Protein AF-N6TTF0-F1 (afdb_monomer_lite)

pLDDT: mean 72.53, std 20.37, range [35.22, 96.88]

Secondary structure (DSSP, 8-state):
------------------------------PPPPHHHHHHHHHHHHHHHTT-TTHHHHHHHHHHHTT--------------PPP------------------HHHHHHHHHHHHHHHHHHTT-S--GGGGG-SSPPPSS--HHHHHHHHHHHHHTB--GGGTT-B-----HHHHHHHHHHHTHHHH-TT--PPPPS-SSPPSS----

InterPro domains:
  IPR014810 Fcf2 pre-rRNA processing, C-terminal [PF08698] (154-205)
  IPR039883 Fcf2/DNTTIP2 [PTHR21686] (95-205)

Structure (mmCIF, N/CA/C/O backbone):
data_AF-N6TTF0-F1
#
_entry.id   AF-N6TTF0-F1
#
loop_
_atom_site.group_PDB
_atom_site.id
_atom_site.type_symbol
_atom_site.label_atom_id
_atom_site.label_alt_id
_atom_site.label_comp_id
_atom_site.label_asym_id
_atom_site.label_entity_id
_atom_site.label_seq_id
_atom_site.pdbx_PDB_ins_code
_atom_site.Cartn_x
_atom_site.Cartn_y
_atom_site.Cartn_z
_atom_site.occupancy
_atom_site.B_iso_or_equiv
_atom_site.auth_seq_id
_atom_site.auth_comp_id
_atom_site.auth_asym_id
_atom_site.auth_atom_id
_atom_site.pdbx_PDB_model_num
ATOM 1 N N . MET A 1 1 ? 72.257 -18.386 -20.735 1.00 46.34 1 MET A N 1
ATOM 2 C CA . MET A 1 1 ? 72.029 -17.678 -19.461 1.00 46.34 1 MET A CA 1
ATOM 3 C C . MET A 1 1 ? 70.800 -18.289 -18.815 1.00 46.34 1 MET A C 1
ATOM 5 O O . MET A 1 1 ? 69.712 -18.122 -19.344 1.00 46.34 1 MET A O 1
ATOM 9 N N . ALA A 1 2 ? 70.997 -19.082 -17.767 1.00 48.06 2 ALA A N 1
ATOM 10 C CA . ALA A 1 2 ? 69.924 -19.545 -16.894 1.00 48.06 2 ALA A CA 1
ATOM 11 C C . ALA A 1 2 ? 69.746 -18.520 -15.773 1.00 48.06 2 ALA A C 1
ATOM 13 O O . ALA A 1 2 ? 70.763 -18.045 -15.287 1.00 48.06 2 ALA A O 1
ATOM 14 N N . PHE A 1 3 ? 68.505 -18.218 -15.385 1.00 39.38 3 PHE A N 1
ATOM 15 C CA . PHE A 1 3 ? 68.067 -18.064 -13.991 1.00 39.38 3 PHE A CA 1
ATOM 16 C C . PHE A 1 3 ? 66.534 -18.167 -13.957 1.00 39.38 3 PHE A C 1
ATOM 18 O O . PHE A 1 3 ? 65.828 -17.403 -14.609 1.00 39.38 3 PHE A O 1
ATOM 25 N N . VAL A 1 4 ? 66.060 -19.177 -13.232 1.00 52.66 4 VAL A N 1
ATOM 26 C CA . VAL A 1 4 ? 64.673 -19.417 -12.814 1.00 52.66 4 VAL A CA 1
ATOM 27 C C . VAL A 1 4 ? 64.482 -18.723 -11.467 1.00 52.66 4 VAL A C 1
ATOM 29 O O . VAL A 1 4 ? 65.401 -18.778 -10.653 1.00 52.66 4 VAL A O 1
ATOM 32 N N . LEU A 1 5 ? 63.306 -18.148 -11.207 1.00 43.69 5 LEU A N 1
ATOM 33 C CA . LEU A 1 5 ? 62.781 -17.982 -9.848 1.00 43.69 5 LEU A CA 1
ATOM 34 C C . LEU A 1 5 ? 61.247 -17.944 -9.875 1.00 43.69 5 LEU A C 1
ATOM 36 O O . LEU A 1 5 ? 60.640 -16.968 -10.312 1.00 43.69 5 LEU A O 1
ATOM 40 N N . ASP A 1 6 ? 60.663 -19.042 -9.396 1.00 44.38 6 ASP A N 1
ATOM 41 C CA . ASP A 1 6 ? 59.333 -19.098 -8.794 1.00 44.38 6 ASP A CA 1
ATOM 42 C C . ASP A 1 6 ? 59.324 -18.299 -7.482 1.00 44.38 6 ASP A C 1
ATOM 44 O O . ASP A 1 6 ? 60.299 -18.327 -6.727 1.00 44.38 6 ASP A O 1
ATOM 48 N N . ALA A 1 7 ? 58.193 -17.666 -7.160 1.00 52.97 7 ALA A N 1
ATOM 49 C CA . ALA A 1 7 ? 57.853 -17.305 -5.786 1.00 52.97 7 ALA A CA 1
ATOM 50 C C . ALA A 1 7 ? 56.328 -17.301 -5.578 1.00 52.97 7 ALA A C 1
ATOM 52 O O . ALA A 1 7 ? 55.588 -16.492 -6.134 1.00 52.97 7 ALA A O 1
ATOM 53 N N . VAL A 1 8 ? 55.909 -18.262 -4.757 1.00 51.78 8 VAL A N 1
ATOM 54 C CA . VAL A 1 8 ? 54.637 -18.394 -4.041 1.00 51.78 8 VAL A CA 1
ATOM 55 C C . VAL A 1 8 ? 54.657 -17.498 -2.788 1.00 51.78 8 VAL A C 1
ATOM 57 O O . VAL A 1 8 ? 55.716 -17.333 -2.189 1.00 51.78 8 VAL A O 1
ATOM 60 N N . GLY A 1 9 ? 53.480 -17.025 -2.356 1.00 38.53 9 GLY A N 1
ATOM 61 C CA . GLY A 1 9 ? 53.225 -16.421 -1.034 1.00 38.53 9 GLY A CA 1
ATOM 62 C C . GLY A 1 9 ? 53.402 -14.899 -1.012 1.00 38.53 9 GLY A C 1
ATOM 63 O O . GLY A 1 9 ? 54.224 -14.349 -1.727 1.00 38.53 9 GLY A O 1
ATOM 64 N N . ASP A 1 10 ? 52.666 -14.102 -0.254 1.00 40.94 10 ASP A N 1
ATOM 65 C CA . ASP A 1 10 ? 51.579 -14.320 0.693 1.00 40.94 10 ASP A CA 1
ATOM 66 C C . ASP A 1 10 ? 50.875 -12.960 0.845 1.00 40.94 10 ASP A C 1
ATOM 68 O O . ASP A 1 10 ? 51.494 -11.907 0.674 1.00 40.94 10 ASP A O 1
ATOM 72 N N . ARG A 1 11 ? 49.576 -12.963 1.154 1.00 58.75 11 ARG A N 1
ATOM 73 C CA . ARG A 1 11 ? 48.861 -11.763 1.613 1.00 58.75 11 ARG A CA 1
ATOM 74 C C . ARG A 1 11 ? 49.203 -11.515 3.086 1.00 58.75 11 ARG A C 1
ATOM 76 O O . ARG A 1 11 ? 49.009 -12.439 3.873 1.00 58.75 11 ARG A O 1
ATOM 83 N N . PRO A 1 12 ? 49.541 -10.282 3.486 1.00 54.06 12 PRO A N 1
ATOM 84 C CA . PRO A 1 12 ? 49.275 -9.817 4.835 1.00 54.06 12 PRO A CA 1
ATOM 85 C C . PRO A 1 12 ? 48.134 -8.793 4.827 1.00 54.06 12 PRO A C 1
ATOM 87 O O . PRO A 1 12 ? 48.205 -7.737 4.194 1.00 54.06 12 PRO A O 1
ATOM 90 N N . ASP A 1 13 ? 47.062 -9.158 5.527 1.00 55.56 13 ASP A N 1
ATOM 91 C CA . ASP A 1 13 ? 46.087 -8.239 6.097 1.00 55.56 13 ASP A CA 1
ATOM 92 C C . ASP A 1 13 ? 46.793 -7.367 7.143 1.00 55.56 13 ASP A C 1
ATOM 94 O O . ASP A 1 13 ? 47.242 -7.901 8.147 1.00 55.56 13 ASP A O 1
ATOM 98 N N . ASP A 1 14 ? 46.839 -6.046 6.953 1.00 49.28 14 ASP A N 1
ATOM 99 C CA . ASP A 1 14 ? 47.196 -5.106 8.022 1.00 49.28 14 ASP A CA 1
ATOM 100 C C . ASP A 1 14 ? 46.319 -3.851 7.933 1.00 49.28 14 ASP A C 1
ATOM 102 O O . ASP A 1 14 ? 46.590 -2.881 7.220 1.00 49.28 14 ASP A O 1
ATOM 106 N N . ALA A 1 15 ? 45.216 -3.884 8.681 1.00 54.94 15 ALA A N 1
ATOM 107 C CA . ALA A 1 15 ? 44.502 -2.686 9.093 1.00 54.94 15 ALA A CA 1
ATOM 108 C C . ALA A 1 15 ? 45.333 -1.947 10.161 1.00 54.94 15 ALA A C 1
ATOM 110 O O . ALA A 1 15 ? 45.817 -2.593 11.095 1.00 54.94 15 ALA A O 1
ATOM 111 N N . PRO A 1 16 ? 45.469 -0.608 10.116 1.00 51.81 16 PRO A N 1
ATOM 112 C CA . PRO A 1 16 ? 46.122 0.117 11.195 1.00 51.81 16 PRO A CA 1
ATOM 113 C C . PRO A 1 16 ? 45.235 0.134 12.446 1.00 51.81 16 PRO A C 1
ATOM 115 O O . PRO A 1 16 ? 44.245 0.862 12.554 1.00 51.81 16 PRO A O 1
ATOM 118 N N . ASN A 1 17 ? 45.646 -0.695 13.399 1.00 41.88 17 ASN A N 1
ATOM 119 C CA . ASN A 1 17 ? 45.274 -0.677 14.802 1.00 41.88 17 ASN A CA 1
ATOM 120 C C . ASN A 1 17 ? 45.713 0.659 15.428 1.00 41.88 17 ASN A C 1
ATOM 122 O O . ASN A 1 17 ? 46.900 0.876 15.654 1.00 41.88 17 ASN A O 1
ATOM 126 N N . ASN A 1 18 ? 44.763 1.548 15.719 1.00 46.84 18 ASN A N 1
ATOM 127 C CA . ASN A 1 18 ? 44.999 2.723 16.556 1.00 46.84 18 ASN A CA 1
ATOM 128 C C . ASN A 1 18 ? 44.249 2.545 17.880 1.00 46.84 18 ASN A C 1
ATOM 130 O O . ASN A 1 18 ? 43.152 3.063 18.086 1.00 46.84 18 ASN A O 1
ATOM 134 N N . GLN A 1 19 ? 44.857 1.778 18.783 1.00 45.66 19 GLN A N 1
ATOM 135 C CA . GLN A 1 19 ? 44.594 1.893 20.211 1.00 45.66 19 GLN A CA 1
ATOM 136 C C . GLN A 1 19 ? 45.534 2.949 20.790 1.00 45.66 19 GLN A C 1
ATOM 138 O O . GLN A 1 19 ? 46.720 2.685 20.946 1.00 45.66 19 GLN A O 1
ATOM 143 N N . LEU A 1 20 ? 44.998 4.114 21.155 1.00 40.69 20 LEU A N 1
ATOM 144 C CA . LEU A 1 20 ? 45.410 4.825 22.367 1.00 40.69 20 LEU A CA 1
ATOM 145 C C . LEU A 1 20 ? 44.369 5.902 22.698 1.00 40.69 20 LEU A C 1
ATOM 147 O O . LEU A 1 20 ? 44.337 6.943 22.062 1.00 40.69 20 LEU A O 1
ATOM 151 N N . PHE A 1 21 ? 43.500 5.615 23.664 1.00 37.25 21 PHE A N 1
ATOM 152 C CA . PHE A 1 21 ? 43.083 6.535 24.729 1.00 37.25 21 PHE A CA 1
ATOM 153 C C . PHE A 1 21 ? 42.270 5.713 25.735 1.00 37.25 21 PHE A C 1
ATOM 155 O O . PHE A 1 21 ? 41.055 5.558 25.629 1.00 37.25 21 PHE A O 1
ATOM 162 N N . SER A 1 22 ? 42.974 5.137 26.709 1.00 42.84 22 SER A N 1
ATOM 163 C CA . SER A 1 22 ? 42.374 4.619 27.933 1.00 42.84 22 SER A CA 1
ATOM 164 C C . SER A 1 22 ? 41.995 5.802 28.823 1.00 42.84 22 SER A C 1
ATOM 166 O O . SER A 1 22 ? 42.864 6.433 29.426 1.00 42.84 22 SER A O 1
ATOM 168 N N . LEU A 1 23 ? 40.701 6.096 28.922 1.00 40.31 23 LEU A N 1
ATOM 169 C CA . LEU A 1 23 ? 40.154 6.779 30.088 1.00 40.31 23 LEU A CA 1
ATOM 170 C C . LEU A 1 23 ? 39.472 5.719 30.944 1.00 40.31 23 LEU A C 1
ATOM 172 O O . LEU A 1 23 ? 38.394 5.224 30.614 1.00 40.31 23 LEU A O 1
ATOM 176 N N . ASN A 1 24 ? 40.147 5.365 32.033 1.00 44.88 24 ASN A N 1
ATOM 177 C CA . ASN A 1 24 ? 39.555 4.651 33.149 1.00 44.88 24 ASN A CA 1
ATOM 178 C C . ASN A 1 24 ? 38.450 5.538 33.730 1.00 44.88 24 ASN A C 1
ATOM 180 O O . ASN A 1 24 ? 38.719 6.462 34.493 1.00 44.88 24 ASN A O 1
ATOM 184 N N . ASN A 1 25 ? 37.209 5.271 33.336 1.00 46.12 25 ASN A N 1
ATOM 185 C CA . ASN A 1 25 ? 36.033 5.746 34.047 1.00 46.12 25 ASN A CA 1
ATOM 186 C C . ASN A 1 25 ? 35.649 4.678 35.068 1.00 46.12 25 ASN A C 1
ATOM 188 O O . ASN A 1 25 ? 34.695 3.924 34.873 1.00 46.12 25 ASN A O 1
ATOM 192 N N . ASP A 1 26 ? 36.388 4.647 36.175 1.00 51.16 26 ASP A N 1
ATOM 193 C CA . ASP A 1 26 ? 35.874 4.097 37.423 1.00 51.16 26 ASP A CA 1
ATOM 194 C C . ASP A 1 26 ? 34.783 5.044 37.923 1.00 51.16 26 ASP A C 1
ATOM 196 O O . ASP A 1 26 ? 34.993 5.955 38.720 1.00 51.16 26 ASP A O 1
ATOM 200 N N . SER A 1 27 ? 33.580 4.854 37.399 1.00 41.34 27 SER A N 1
ATOM 201 C CA . SER A 1 27 ? 32.374 5.351 38.031 1.00 41.34 27 SER A CA 1
ATOM 202 C C . SER A 1 27 ? 31.387 4.203 38.025 1.00 41.34 27 SER A C 1
ATOM 204 O O . SER A 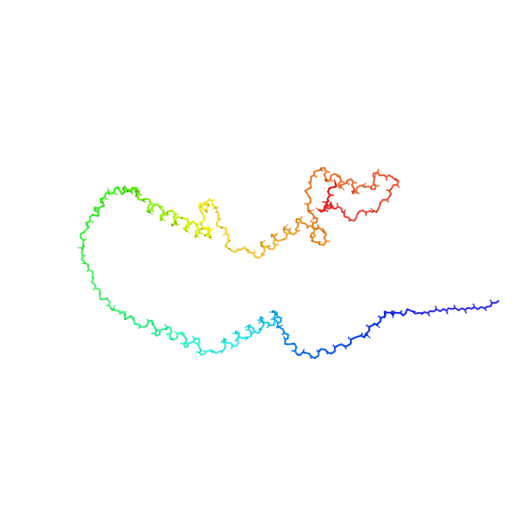1 27 ? 30.956 3.734 36.969 1.00 41.34 27 SER A O 1
ATOM 206 N N . SER A 1 28 ? 31.087 3.711 39.222 1.00 47.53 28 SER A N 1
ATOM 207 C CA . SER A 1 28 ? 30.049 2.736 39.521 1.00 47.53 28 SER A CA 1
ATOM 208 C C . SER A 1 28 ? 28.693 3.259 39.035 1.00 47.53 28 SER A C 1
ATOM 210 O O . SER A 1 28 ? 27.873 3.792 39.779 1.00 47.53 28 SER A O 1
ATOM 212 N N . THR A 1 29 ? 28.447 3.120 37.737 1.00 50.31 29 THR A N 1
ATOM 213 C CA . THR A 1 29 ? 27.165 3.426 37.124 1.00 50.31 29 THR A CA 1
ATOM 214 C C . THR A 1 29 ? 26.233 2.262 37.426 1.00 50.31 29 THR A C 1
ATOM 216 O O . THR A 1 29 ? 26.346 1.170 36.873 1.00 50.31 29 THR A O 1
ATOM 219 N N . ILE A 1 30 ? 25.301 2.481 38.352 1.00 53.97 30 ILE A N 1
ATOM 220 C CA . ILE A 1 30 ? 24.173 1.578 38.575 1.00 53.97 30 ILE A CA 1
ATOM 221 C C . ILE A 1 30 ? 23.358 1.580 37.276 1.00 53.97 30 ILE A C 1
ATOM 223 O O . ILE A 1 30 ? 22.563 2.486 37.015 1.00 53.97 30 ILE A O 1
ATOM 227 N N . ALA A 1 31 ? 23.621 0.600 36.411 1.00 55.50 31 ALA A N 1
ATOM 228 C CA . ALA A 1 31 ? 22.937 0.450 35.139 1.00 55.50 31 ALA A CA 1
ATOM 229 C C . ALA A 1 31 ? 21.428 0.312 35.387 1.00 55.50 31 ALA A C 1
ATOM 231 O O . ALA A 1 31 ? 20.976 -0.565 36.130 1.00 55.50 31 ALA A O 1
ATOM 232 N N . LYS A 1 32 ? 20.634 1.191 34.764 1.00 61.06 32 LYS A N 1
ATOM 233 C CA . LYS A 1 32 ? 19.170 1.100 34.804 1.00 61.06 32 LYS A CA 1
ATOM 234 C C . LYS A 1 32 ? 18.767 -0.259 34.212 1.00 61.06 32 LYS A C 1
ATOM 236 O O . LYS A 1 32 ? 19.208 -0.575 33.105 1.00 61.06 32 LYS A O 1
ATOM 241 N N . PRO A 1 33 ? 17.966 -1.073 34.919 1.00 65.12 33 PRO A N 1
ATOM 242 C CA . PRO A 1 33 ? 17.656 -2.424 34.472 1.00 65.12 33 PRO A CA 1
ATOM 243 C C . PRO A 1 33 ? 16.930 -2.391 33.123 1.00 65.12 33 PRO A C 1
ATOM 245 O O . PRO A 1 33 ? 16.031 -1.575 32.907 1.00 65.12 33 PRO A O 1
ATOM 248 N N . SER A 1 34 ? 17.319 -3.287 32.212 1.00 71.38 34 SER A N 1
ATOM 249 C CA . SER A 1 34 ? 16.664 -3.436 30.910 1.00 71.38 34 SER A CA 1
ATOM 250 C C . SER A 1 34 ? 15.170 -3.741 31.098 1.00 71.38 34 SER A C 1
ATOM 252 O O . SER A 1 34 ? 14.769 -4.365 32.081 1.00 71.38 34 SER A O 1
ATOM 254 N N . SER A 1 35 ? 14.316 -3.331 30.151 1.00 69.88 35 SER A N 1
ATOM 255 C CA . SER A 1 35 ? 12.860 -3.567 30.242 1.00 69.88 35 SER A CA 1
ATOM 256 C C . SER A 1 35 ? 12.507 -5.055 30.416 1.00 69.88 35 SER A C 1
ATOM 258 O O . SER A 1 35 ? 11.494 -5.394 31.028 1.00 69.88 35 SER A O 1
ATOM 260 N N . VAL A 1 36 ? 13.368 -5.950 29.923 1.00 71.38 36 VAL A N 1
ATOM 261 C CA . VAL A 1 36 ? 13.246 -7.403 30.087 1.00 71.38 36 VAL A CA 1
ATOM 262 C C . VAL A 1 36 ? 13.562 -7.822 31.525 1.00 71.38 36 VAL A C 1
ATOM 264 O O . VAL A 1 36 ? 12.800 -8.588 32.111 1.00 71.38 36 VAL A O 1
ATOM 267 N N . GLU A 1 37 ? 14.612 -7.259 32.124 1.00 72.19 37 GLU A N 1
ATOM 268 C CA . GLU A 1 37 ? 15.012 -7.549 33.504 1.00 72.19 37 GLU A CA 1
ATOM 269 C C . GLU A 1 37 ? 13.990 -7.021 34.518 1.00 72.19 37 GLU A C 1
ATOM 271 O O . GLU A 1 37 ? 13.670 -7.701 35.490 1.00 72.19 37 GLU A O 1
ATOM 276 N N . VAL A 1 38 ? 13.402 -5.846 34.259 1.00 75.62 38 VAL A N 1
ATOM 277 C CA . VAL A 1 38 ? 12.304 -5.299 35.075 1.00 75.62 38 VAL A CA 1
ATOM 278 C C . VAL A 1 38 ? 11.092 -6.225 35.029 1.00 75.62 38 VAL A C 1
ATOM 280 O O . VAL A 1 38 ? 10.545 -6.565 36.072 1.00 75.62 38 VAL A O 1
ATOM 283 N N . ARG A 1 39 ? 10.693 -6.684 33.834 1.00 72.31 39 ARG A N 1
ATOM 284 C CA . ARG A 1 39 ? 9.562 -7.614 33.668 1.00 72.31 39 ARG A CA 1
ATOM 285 C C . ARG A 1 39 ? 9.811 -8.957 34.347 1.00 72.31 39 ARG A C 1
ATOM 287 O O . ARG A 1 39 ? 8.871 -9.528 34.893 1.00 72.31 39 ARG A O 1
ATOM 294 N N . ARG A 1 40 ? 11.052 -9.451 34.318 1.00 78.12 40 ARG A N 1
ATOM 295 C CA . ARG A 1 40 ? 11.447 -10.689 34.996 1.00 78.12 40 ARG A CA 1
ATOM 296 C C . ARG A 1 40 ? 11.367 -10.530 36.512 1.00 78.12 40 ARG A C 1
ATOM 298 O O . ARG A 1 40 ? 10.643 -11.283 37.145 1.00 78.12 40 ARG A O 1
ATOM 305 N N . LYS A 1 41 ? 11.976 -9.477 37.069 1.00 76.75 41 LYS A N 1
ATOM 306 C CA . LYS A 1 41 ? 11.918 -9.176 38.510 1.00 76.75 41 LYS A CA 1
ATOM 307 C C . LYS A 1 41 ? 10.489 -8.979 39.020 1.00 76.75 41 LYS A C 1
ATOM 309 O O . LYS A 1 41 ? 10.169 -9.440 40.106 1.00 76.75 41 LYS A O 1
ATOM 314 N N . LEU A 1 42 ? 9.622 -8.337 38.234 1.00 76.00 42 LEU A N 1
ATOM 315 C CA . LEU A 1 42 ? 8.212 -8.149 38.592 1.00 76.00 42 LEU A C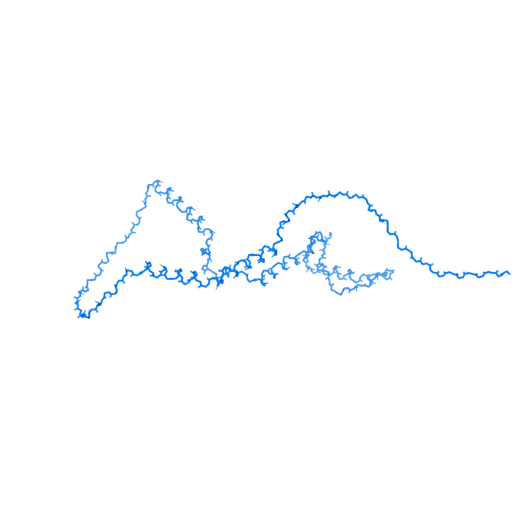A 1
ATOM 316 C C . LEU A 1 42 ? 7.443 -9.478 38.576 1.00 76.00 42 LEU A C 1
ATOM 318 O O . LEU A 1 42 ? 6.665 -9.742 39.485 1.00 76.00 42 LEU A O 1
ATOM 322 N N . ARG A 1 43 ? 7.686 -10.337 37.576 1.00 76.44 43 ARG A N 1
ATOM 323 C CA . ARG A 1 43 ? 7.085 -11.677 37.510 1.00 76.44 43 ARG A CA 1
ATOM 324 C C . ARG A 1 43 ? 7.536 -12.547 38.685 1.00 76.44 43 ARG A C 1
ATOM 326 O O . ARG A 1 43 ? 6.691 -13.167 39.317 1.00 76.44 43 ARG A O 1
ATOM 333 N N . ASP A 1 44 ? 8.831 -12.544 38.983 1.00 76.38 44 ASP A N 1
ATOM 334 C CA . ASP A 1 44 ? 9.424 -13.341 40.060 1.00 76.38 44 ASP A CA 1
ATOM 335 C C . ASP A 1 44 ? 8.917 -12.862 41.437 1.00 76.38 44 ASP A C 1
ATOM 337 O O . ASP A 1 44 ? 8.574 -13.683 42.281 1.00 76.38 44 ASP A O 1
ATOM 341 N N . ALA A 1 45 ? 8.752 -11.545 41.633 1.00 72.19 45 ALA A N 1
ATOM 342 C CA . ALA A 1 45 ? 8.171 -10.971 42.852 1.00 72.19 45 ALA A CA 1
ATOM 343 C C . ALA A 1 45 ? 6.677 -11.306 43.026 1.00 72.19 45 ALA A C 1
ATOM 345 O O . ALA A 1 45 ? 6.232 -11.607 44.134 1.00 72.19 45 ALA A O 1
ATOM 346 N N . ILE A 1 46 ? 5.900 -11.286 41.937 1.00 71.00 46 ILE A N 1
ATOM 347 C CA . ILE A 1 46 ? 4.486 -11.693 41.949 1.00 71.00 46 ILE A CA 1
ATOM 348 C C . ILE A 1 46 ? 4.364 -13.187 42.273 1.00 71.00 46 ILE A C 1
ATOM 350 O O . ILE A 1 46 ? 3.503 -13.562 43.062 1.00 71.00 46 ILE A O 1
ATOM 354 N N . PHE A 1 47 ? 5.246 -14.018 41.712 1.00 64.50 47 PHE A N 1
ATOM 355 C CA . PHE A 1 47 ? 5.272 -15.460 41.954 1.00 64.50 47 PHE A CA 1
ATOM 356 C C . PHE A 1 47 ? 5.680 -15.798 43.399 1.00 64.50 47 PHE A C 1
ATOM 358 O O . PHE A 1 47 ? 5.071 -16.661 44.019 1.00 64.50 47 PHE A O 1
ATOM 365 N N . SER A 1 48 ? 6.625 -15.054 43.991 1.00 56.12 48 SER A N 1
ATOM 366 C CA . SER A 1 48 ? 6.989 -15.219 45.407 1.00 56.12 48 SER A CA 1
ATOM 367 C C . SER A 1 48 ? 5.925 -14.714 46.388 1.00 56.12 48 SER A C 1
ATOM 369 O O . SER A 1 48 ? 5.844 -15.201 47.510 1.00 56.12 48 SER A O 1
ATOM 371 N N . PHE A 1 49 ? 5.101 -13.738 45.988 1.00 51.97 49 PHE A N 1
ATOM 372 C CA . PHE A 1 49 ? 4.009 -13.221 46.820 1.00 51.97 49 PHE A CA 1
ATOM 373 C C . PHE A 1 49 ? 2.796 -14.166 46.845 1.00 51.97 49 PHE A C 1
ATOM 375 O O . PHE A 1 49 ? 2.024 -14.143 47.799 1.00 51.97 49 PHE A O 1
ATOM 382 N N . SER A 1 50 ? 2.628 -15.014 45.823 1.00 53.53 50 SER A N 1
ATOM 383 C CA . SER A 1 50 ? 1.519 -15.974 45.739 1.00 53.53 50 SER A CA 1
ATOM 384 C C . SER A 1 50 ? 1.712 -17.270 46.535 1.00 53.53 50 SER A C 1
ATOM 386 O O . SER A 1 50 ? 0.743 -18.013 46.676 1.00 53.53 50 SER A O 1
ATOM 388 N N . ASP A 1 51 ? 2.905 -17.528 47.081 1.00 49.12 51 ASP A N 1
ATOM 389 C CA . ASP A 1 51 ? 3.202 -18.769 47.817 1.00 49.12 51 ASP A CA 1
ATOM 390 C C . ASP A 1 51 ? 2.981 -18.674 49.341 1.00 49.12 51 ASP A C 1
ATOM 392 O O . ASP A 1 51 ? 3.050 -19.689 50.036 1.00 49.12 51 ASP A O 1
ATOM 396 N N . SER A 1 52 ? 2.618 -17.506 49.892 1.00 51.72 52 SER A N 1
ATOM 397 C CA . SER A 1 52 ? 2.113 -17.422 51.271 1.00 51.72 52 SER A CA 1
ATOM 398 C C . SER A 1 52 ? 0.618 -17.761 51.303 1.00 51.72 52 SER A C 1
ATOM 400 O O . SER A 1 52 ? -0.277 -16.915 51.290 1.00 51.72 52 SER A O 1
ATOM 402 N N . THR A 1 53 ? 0.336 -19.059 51.352 1.00 56.59 53 THR A N 1
ATOM 403 C CA . THR A 1 53 ? -1.014 -19.654 51.401 1.00 56.59 53 THR A CA 1
ATOM 404 C C . THR A 1 53 ? -1.847 -19.289 52.644 1.00 56.59 53 THR A C 1
ATOM 406 O O . THR A 1 53 ? -2.974 -19.758 52.794 1.00 56.59 53 THR A O 1
ATOM 409 N N . GLU A 1 54 ? -1.364 -18.387 53.497 1.00 58.38 54 GLU A N 1
ATOM 410 C CA . GLU A 1 54 ? -2.017 -17.983 54.744 1.00 58.38 54 GLU A CA 1
ATOM 411 C C . GLU A 1 54 ? -2.839 -16.683 54.595 1.00 58.38 54 GLU A C 1
ATOM 413 O O . GLU A 1 54 ? -3.917 -16.562 55.177 1.00 58.38 54 GLU A O 1
ATOM 418 N N . GLY A 1 55 ? -2.434 -15.744 53.726 1.00 58.00 55 GLY A N 1
ATOM 419 C CA . GLY A 1 55 ? -3.074 -14.417 53.648 1.00 58.00 55 GLY A CA 1
ATOM 420 C C . GLY A 1 55 ? -4.401 -14.372 52.877 1.00 58.00 55 GLY A C 1
ATOM 421 O O . GLY A 1 55 ? -5.303 -13.592 53.191 1.00 58.00 55 GLY A O 1
ATOM 422 N N . LEU A 1 56 ? -4.562 -15.229 51.864 1.00 56.91 56 LEU A N 1
ATOM 423 C CA . LEU A 1 56 ? -5.750 -15.229 50.996 1.00 56.91 56 LEU A CA 1
ATOM 424 C C . LEU A 1 56 ? -6.965 -15.878 51.684 1.00 56.91 56 LEU A C 1
ATOM 426 O O . LEU A 1 56 ? -8.109 -15.485 51.444 1.00 56.91 56 LEU A O 1
ATOM 430 N N . ALA A 1 57 ? -6.717 -16.849 52.567 1.00 59.62 57 ALA A N 1
ATOM 431 C CA . ALA A 1 57 ? -7.743 -17.477 53.394 1.00 59.62 57 ALA A CA 1
ATOM 432 C C . ALA A 1 57 ? -8.207 -16.539 54.520 1.00 59.62 57 ALA A C 1
ATOM 434 O O . ALA A 1 57 ? -9.410 -16.405 54.748 1.00 59.62 57 ALA A O 1
ATOM 435 N N . GLU A 1 58 ? -7.274 -15.830 55.162 1.00 63.75 58 GLU A N 1
ATOM 436 C CA . GLU A 1 58 ? -7.561 -14.858 56.221 1.00 63.75 58 GLU A CA 1
ATOM 437 C C . GLU A 1 58 ? -8.367 -13.659 55.694 1.00 63.75 58 GLU A C 1
ATOM 439 O O . GLU A 1 58 ? -9.382 -13.275 56.279 1.00 63.75 58 GLU A O 1
ATOM 444 N N . TYR A 1 59 ? -8.009 -13.141 54.514 1.00 64.00 59 TYR A N 1
ATOM 445 C CA . TYR A 1 59 ? -8.753 -12.069 53.848 1.00 64.00 59 TYR A CA 1
ATOM 446 C C . TYR A 1 59 ? -10.193 -12.476 53.485 1.00 64.00 59 TYR A C 1
ATOM 448 O O . TYR A 1 59 ? -11.134 -11.708 53.696 1.00 64.00 59 TYR A O 1
ATOM 456 N N . LYS A 1 60 ? -10.396 -13.708 52.995 1.00 65.44 60 LYS A N 1
ATOM 457 C CA . LYS A 1 60 ? -11.738 -14.237 52.685 1.00 65.44 60 LYS A CA 1
ATOM 458 C C . LYS A 1 60 ? -12.594 -14.441 53.938 1.00 65.44 60 LYS A C 1
ATOM 460 O O . LYS A 1 60 ? -13.794 -14.180 53.887 1.00 65.44 60 LYS A O 1
ATOM 465 N N . LYS A 1 61 ? -11.993 -14.851 55.060 1.00 68.44 61 LYS A N 1
ATOM 466 C CA . LYS A 1 61 ? -12.682 -14.981 56.357 1.00 68.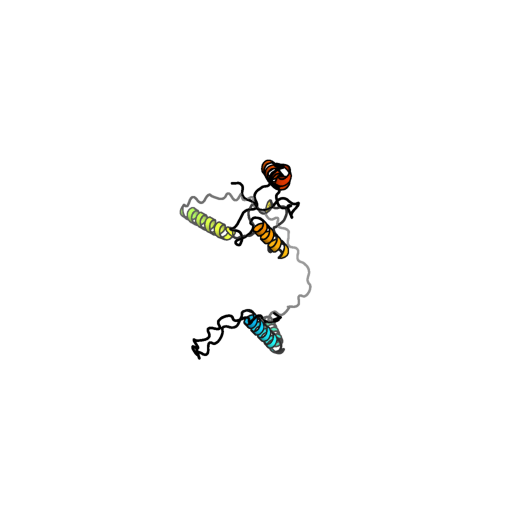44 61 LYS A CA 1
ATOM 467 C C . LYS A 1 61 ? -13.145 -13.618 56.883 1.00 68.44 61 LYS A C 1
ATOM 469 O O . LYS A 1 61 ? -14.301 -13.464 57.265 1.00 68.44 61 LYS A O 1
ATOM 474 N N . ARG A 1 62 ? -12.283 -12.604 56.767 1.00 69.94 62 ARG A N 1
ATOM 475 C CA . ARG A 1 62 ? -12.566 -11.217 57.171 1.00 69.94 62 ARG A CA 1
ATOM 476 C C . ARG A 1 62 ? -13.691 -10.569 56.353 1.00 69.94 62 ARG A C 1
ATOM 478 O O . ARG A 1 62 ? -14.473 -9.792 56.890 1.00 69.94 62 ARG A O 1
ATOM 485 N N . LEU A 1 63 ? -13.815 -10.913 55.067 1.00 58.44 63 LEU A N 1
ATOM 486 C CA . LEU A 1 63 ? -14.939 -10.482 54.220 1.00 58.44 63 LEU A CA 1
ATOM 487 C C . LEU A 1 63 ? -16.275 -11.154 54.580 1.00 58.44 63 LEU A C 1
ATOM 489 O O . LEU A 1 63 ? -17.332 -10.570 54.340 1.00 58.44 63 LEU A O 1
ATOM 493 N N . PHE A 1 64 ? -16.244 -12.362 55.144 1.00 59.09 64 PHE A N 1
ATOM 494 C CA . PHE A 1 64 ? -17.446 -13.072 55.582 1.00 59.09 64 PHE A CA 1
ATOM 495 C C . PHE A 1 64 ? -17.989 -12.505 56.904 1.00 59.09 64 PHE A C 1
ATOM 497 O O . PHE A 1 64 ? -19.194 -12.316 57.048 1.00 59.09 64 PHE A O 1
ATOM 504 N N . GLU A 1 65 ? -17.101 -12.138 57.830 1.00 61.28 65 GLU A N 1
ATOM 505 C CA . GLU A 1 65 ? -17.463 -11.558 59.132 1.00 61.28 65 GLU A CA 1
ATOM 506 C C . GLU A 1 65 ? -18.107 -10.163 59.024 1.00 61.28 65 GLU A C 1
ATOM 508 O O . GLU A 1 65 ? -18.974 -9.822 59.825 1.00 61.28 65 GLU A O 1
ATOM 513 N N . LEU A 1 66 ? -17.766 -9.374 57.998 1.00 56.69 66 LEU A N 1
ATOM 514 C CA . LEU A 1 66 ? -18.344 -8.037 57.794 1.00 56.69 66 LEU A CA 1
ATOM 515 C C . LEU A 1 66 ? -19.779 -8.047 57.235 1.00 56.69 66 LEU A C 1
ATOM 517 O O . LEU A 1 66 ? -20.472 -7.038 57.337 1.00 56.69 66 LEU A O 1
ATOM 521 N N . ASN A 1 67 ? -20.246 -9.172 56.683 1.00 55.00 67 ASN A N 1
ATOM 522 C CA . ASN A 1 67 ? -21.575 -9.296 56.066 1.00 55.00 67 ASN A CA 1
ATOM 523 C C . ASN A 1 67 ? -22.550 -10.178 56.877 1.00 55.00 67 ASN A C 1
ATOM 525 O O . ASN A 1 67 ? -23.643 -10.491 56.409 1.00 55.00 67 ASN A O 1
ATOM 529 N N . GLY A 1 68 ? -22.175 -10.576 58.098 1.00 46.12 68 GLY A N 1
ATOM 530 C CA . GLY A 1 68 ? -22.865 -11.592 58.902 1.00 46.12 68 GLY A CA 1
ATOM 531 C C . GLY A 1 68 ? -24.031 -11.132 59.785 1.00 46.12 68 GLY A C 1
ATOM 532 O O . GLY A 1 68 ? -24.484 -11.925 60.603 1.00 46.12 68 GLY A O 1
ATOM 533 N N . ASN A 1 69 ? -24.548 -9.907 59.640 1.00 47.81 69 ASN A N 1
ATOM 534 C CA . ASN A 1 69 ? -25.685 -9.423 60.436 1.00 47.81 69 ASN A CA 1
ATOM 535 C C . ASN A 1 69 ? -26.918 -9.124 59.570 1.00 47.81 69 ASN A C 1
ATOM 537 O O . ASN A 1 69 ? -27.382 -7.991 59.508 1.00 47.81 69 ASN A O 1
ATOM 541 N N . THR A 1 70 ? -27.490 -10.155 58.942 1.00 41.91 70 THR A N 1
ATOM 542 C CA . THR A 1 70 ? -28.942 -10.220 58.700 1.00 41.91 70 THR A CA 1
ATOM 543 C C . THR A 1 70 ? -29.424 -11.648 58.959 1.00 41.91 70 THR A C 1
ATOM 545 O O . THR A 1 70 ? -29.096 -12.587 58.242 1.00 41.91 70 THR A O 1
ATOM 548 N N . SER A 1 71 ? -30.159 -11.814 60.059 1.00 39.69 71 SER A N 1
ATOM 549 C CA . SER A 1 71 ? -30.822 -13.066 60.427 1.00 39.69 71 SER A CA 1
ATOM 550 C C . SER A 1 71 ? -31.980 -13.346 59.457 1.00 39.69 71 SER A C 1
ATOM 552 O O . SER A 1 71 ? -32.792 -12.442 59.231 1.00 39.69 71 SER A O 1
ATOM 554 N N . PRO A 1 72 ? -32.111 -14.558 58.886 1.00 35.84 72 PRO A N 1
ATOM 555 C CA . PRO A 1 72 ? -33.273 -14.922 58.092 1.00 35.84 72 PRO A CA 1
ATOM 556 C C . PRO A 1 72 ? -34.437 -15.238 59.038 1.00 35.84 72 PRO A C 1
ATOM 558 O O . PRO A 1 72 ? -34.546 -16.331 59.594 1.00 35.84 72 PRO A O 1
ATOM 561 N N . ALA A 1 73 ? -35.314 -14.253 59.234 1.00 35.22 73 ALA A N 1
ATOM 562 C CA . ALA A 1 73 ? -36.575 -14.448 59.932 1.00 35.22 73 ALA A CA 1
ATOM 563 C C . ALA A 1 73 ? -37.452 -15.458 59.170 1.00 35.22 73 ALA A C 1
ATOM 565 O O . ALA A 1 73 ? -37.747 -15.304 57.983 1.00 35.22 73 ALA A O 1
ATOM 566 N N . GLN A 1 74 ? -37.859 -16.496 59.894 1.00 36.56 74 GLN A N 1
ATOM 567 C CA . GLN A 1 74 ? -38.805 -17.528 59.491 1.00 36.56 74 GLN A CA 1
ATOM 568 C C . GLN A 1 74 ? -40.152 -16.886 59.125 1.00 36.56 74 GLN A C 1
ATOM 570 O O . GLN A 1 74 ? -40.743 -16.180 59.941 1.00 36.56 74 GLN A O 1
ATOM 575 N N . SER A 1 75 ? -40.663 -17.135 57.916 1.00 36.78 75 SER A N 1
ATOM 576 C CA . SER A 1 75 ? -42.035 -16.762 57.553 1.00 36.78 75 SER A CA 1
ATOM 577 C C . SER A 1 75 ? -42.929 -17.998 57.569 1.00 36.78 75 SER A C 1
ATOM 579 O O . SER A 1 75 ? -42.821 -18.905 56.747 1.00 36.78 75 SER A O 1
ATOM 581 N N . HIS A 1 76 ? -43.812 -18.024 58.565 1.00 35.22 76 HIS A N 1
ATOM 582 C CA . HIS A 1 76 ? -44.969 -18.903 58.619 1.00 35.22 76 HIS A CA 1
ATOM 583 C C . HIS A 1 76 ? -45.949 -18.550 57.493 1.00 35.22 76 HIS A C 1
ATOM 585 O O . HIS A 1 76 ? -46.214 -17.380 57.215 1.00 35.22 76 HIS A O 1
ATOM 591 N N . ALA A 1 77 ? -46.506 -19.584 56.867 1.00 36.41 77 ALA A N 1
ATOM 592 C CA . ALA A 1 77 ? -47.550 -19.483 55.861 1.00 36.41 77 ALA A CA 1
ATOM 593 C C . ALA A 1 77 ? -48.817 -18.806 56.414 1.00 36.41 77 ALA A C 1
ATOM 595 O O . ALA A 1 77 ? -49.312 -19.200 57.466 1.00 36.41 77 ALA A O 1
ATOM 596 N N . ASN A 1 78 ? -49.366 -17.840 55.667 1.00 41.25 78 ASN A N 1
ATOM 597 C CA . ASN A 1 78 ? -50.792 -17.499 55.647 1.00 41.25 78 ASN A CA 1
ATOM 598 C C . ASN A 1 78 ? -51.137 -16.734 54.354 1.00 41.25 78 ASN A C 1
ATOM 600 O O . ASN A 1 78 ? -50.552 -15.701 54.039 1.00 41.25 78 ASN A O 1
ATOM 604 N N . VAL A 1 79 ? -52.116 -17.250 53.615 1.00 41.09 79 VAL A N 1
ATOM 605 C CA . VAL A 1 79 ? -52.725 -16.702 52.385 1.00 41.09 79 VAL A CA 1
ATOM 606 C C . VAL A 1 79 ? -54.208 -16.429 52.713 1.00 41.09 79 VAL A C 1
ATOM 608 O O . VAL A 1 79 ? -54.751 -17.156 53.542 1.00 41.09 79 VAL A O 1
ATOM 611 N N . PRO A 1 80 ? -54.974 -15.554 52.029 1.00 43.62 80 PRO A N 1
ATOM 612 C CA . PRO A 1 80 ? -54.753 -14.185 51.549 1.00 43.62 80 PRO A CA 1
ATOM 613 C C . PRO A 1 80 ? -55.813 -13.211 52.146 1.00 43.62 80 PRO A C 1
ATOM 615 O O . PRO A 1 80 ? -56.844 -13.632 52.671 1.00 43.62 80 PRO A O 1
ATOM 618 N N . LYS A 1 81 ? -55.673 -11.889 51.969 1.00 48.25 81 LYS A N 1
ATOM 619 C CA . LYS A 1 81 ? -56.833 -10.972 52.038 1.00 48.25 81 LYS A CA 1
ATOM 620 C C . LYS A 1 81 ? -56.946 -10.185 50.736 1.00 48.25 81 LYS A C 1
ATOM 622 O O . LYS A 1 81 ? -55.999 -9.568 50.273 1.00 48.25 81 LYS A O 1
ATOM 627 N N . LYS A 1 82 ? -58.125 -10.289 50.121 1.00 46.53 82 LYS A N 1
ATOM 628 C CA . LYS A 1 82 ? -58.507 -9.656 48.857 1.00 46.53 82 LYS A CA 1
ATOM 629 C C . LYS A 1 82 ? -58.571 -8.140 49.053 1.00 46.53 82 LYS A C 1
ATOM 631 O O . LYS A 1 82 ? -59.367 -7.670 49.864 1.00 46.53 82 LYS A O 1
ATOM 636 N N . HIS A 1 83 ? -57.806 -7.382 48.277 1.00 53.66 83 HIS A N 1
ATOM 637 C CA . HIS A 1 83 ? -58.001 -5.940 48.138 1.00 53.66 83 HIS A CA 1
ATOM 638 C C . HIS A 1 83 ? -58.712 -5.685 46.804 1.00 53.66 83 HIS A C 1
ATOM 640 O O . HIS A 1 83 ? -58.323 -6.229 45.771 1.00 53.66 83 HIS A O 1
ATOM 646 N N . LYS A 1 84 ? -59.819 -4.936 46.845 1.00 56.91 84 LYS A N 1
ATOM 647 C CA . LYS A 1 84 ? -60.626 -4.591 45.668 1.00 56.91 84 LYS A CA 1
ATOM 648 C C . LYS A 1 84 ? -59.770 -3.808 44.669 1.00 56.91 84 LYS A C 1
ATOM 650 O O . LYS A 1 84 ? -59.084 -2.867 45.055 1.00 56.91 84 LYS A O 1
ATOM 655 N N . LEU A 1 85 ? -59.858 -4.186 43.395 1.00 55.44 85 LEU A N 1
ATOM 656 C CA . LEU A 1 85 ? -59.282 -3.452 42.270 1.00 55.44 85 LEU A CA 1
ATOM 657 C C . LEU A 1 85 ? -59.910 -2.053 42.213 1.00 55.44 85 LEU A C 1
ATOM 659 O O . LEU A 1 85 ? -61.054 -1.896 41.786 1.00 55.44 85 LEU A O 1
ATOM 663 N N . VAL A 1 86 ? -59.170 -1.039 42.650 1.00 55.91 86 VAL A N 1
ATOM 664 C CA . VAL A 1 86 ? -59.459 0.346 42.284 1.00 55.91 86 VAL A CA 1
ATOM 665 C C . VAL A 1 86 ? -58.830 0.550 40.912 1.00 55.91 86 VAL A C 1
ATOM 667 O O . VAL A 1 86 ? -57.622 0.384 40.749 1.00 55.91 86 VAL A O 1
ATOM 670 N N . LYS A 1 87 ? -59.657 0.849 39.906 1.00 53.09 87 LYS A N 1
ATOM 671 C CA . LYS A 1 87 ? -59.187 1.301 38.590 1.00 53.09 87 LYS A CA 1
ATOM 672 C C . LYS A 1 87 ? -58.246 2.491 38.817 1.00 53.09 87 LYS A C 1
ATOM 674 O O . LYS A 1 87 ? -58.671 3.415 39.514 1.00 53.09 87 LYS A O 1
ATOM 679 N N . PRO A 1 88 ? -57.024 2.522 38.259 1.00 52.19 88 PRO A N 1
ATOM 680 C CA . PRO A 1 88 ? -56.270 3.760 38.256 1.00 52.19 88 PRO A CA 1
ATOM 681 C C . PRO A 1 88 ? -57.057 4.738 37.382 1.00 52.19 88 PRO A C 1
ATOM 683 O O . PRO A 1 88 ? -57.124 4.587 36.164 1.00 52.19 88 PRO A O 1
ATOM 686 N N . LEU A 1 89 ? -57.717 5.710 38.013 1.00 52.03 89 LEU A N 1
ATOM 687 C CA . LEU A 1 89 ? -58.074 6.943 37.332 1.00 52.03 89 LEU A CA 1
ATOM 688 C C . LEU A 1 89 ? -56.743 7.610 37.001 1.00 52.03 89 LEU A C 1
ATOM 690 O O . LEU A 1 89 ? -56.173 8.308 37.831 1.00 52.03 89 LEU A O 1
ATOM 694 N N . ILE A 1 90 ? -56.208 7.305 35.824 1.00 51.44 90 ILE A N 1
ATOM 695 C CA . ILE A 1 90 ? -55.217 8.146 35.175 1.00 51.44 90 ILE A CA 1
ATOM 696 C C . ILE A 1 90 ? -56.046 9.330 34.677 1.00 51.44 90 ILE A C 1
ATOM 698 O O . ILE A 1 90 ? -56.863 9.137 33.773 1.00 51.44 90 ILE A O 1
ATOM 702 N N . PRO A 1 91 ? -55.956 10.527 35.279 1.00 46.34 91 PRO A N 1
ATOM 703 C CA . PRO A 1 91 ? -56.429 11.687 34.562 1.00 46.34 91 PRO A CA 1
ATOM 704 C C . PRO A 1 91 ? -55.517 11.795 33.337 1.00 46.34 91 PRO A C 1
ATOM 706 O O . PRO A 1 91 ? -54.294 11.810 33.482 1.00 46.34 91 PRO A O 1
ATOM 709 N N . GLU A 1 92 ? -56.108 11.811 32.144 1.00 48.44 92 GLU A N 1
ATOM 710 C CA . GLU A 1 92 ? -55.481 12.295 30.911 1.00 48.44 92 GLU A CA 1
ATOM 711 C C . GLU A 1 92 ? -55.114 13.770 31.141 1.00 48.44 92 GLU A C 1
ATOM 713 O O . GLU A 1 92 ? -55.767 14.693 30.662 1.00 48.44 92 GLU A O 1
ATOM 718 N N . THR A 1 93 ? -54.117 14.025 31.985 1.00 47.12 93 THR A N 1
ATOM 719 C CA . THR A 1 93 ? -53.460 15.312 32.038 1.00 47.12 93 THR A CA 1
ATOM 720 C C . THR A 1 93 ? -52.517 15.296 30.857 1.00 47.12 93 THR A C 1
ATOM 722 O O . THR A 1 93 ? -51.387 14.816 30.928 1.00 47.12 93 THR A O 1
ATOM 725 N N . SER A 1 94 ? -53.006 15.820 29.737 1.00 52.19 94 SER A N 1
ATOM 726 C CA . SER A 1 94 ? -52.153 16.434 28.734 1.00 52.19 94 SER A CA 1
ATOM 727 C C . SER A 1 94 ? -51.197 17.369 29.477 1.00 52.19 94 SER A C 1
ATOM 729 O O . SER A 1 94 ? -51.564 18.478 29.870 1.00 52.19 94 SER A O 1
ATOM 731 N N . PHE A 1 95 ? -49.996 16.874 29.778 1.00 48.75 95 PHE A N 1
ATOM 732 C CA . PHE A 1 95 ? -48.939 17.653 30.397 1.00 48.75 95 PHE A CA 1
ATOM 733 C C . PHE A 1 95 ? -48.424 18.605 29.321 1.00 48.75 95 PHE A C 1
ATOM 735 O O . PHE A 1 95 ? -47.444 18.337 28.631 1.00 48.75 95 PHE A O 1
ATOM 742 N N . GLU A 1 96 ? -49.147 19.703 29.121 1.00 48.88 96 GLU A N 1
ATOM 743 C CA . GLU A 1 96 ? -48.655 20.817 28.332 1.00 48.88 96 GLU A CA 1
ATOM 744 C C . GLU A 1 96 ? -47.462 21.409 29.074 1.00 48.88 96 GLU A C 1
ATOM 746 O O . GLU A 1 96 ? -47.589 22.051 30.121 1.00 48.88 96 GLU A O 1
ATOM 751 N N . MET A 1 97 ? -46.270 21.163 28.531 1.00 46.94 97 MET A N 1
ATOM 752 C CA . MET A 1 97 ? -45.063 21.840 28.969 1.00 46.94 97 MET A CA 1
ATOM 753 C C . MET A 1 97 ? -45.246 23.346 28.774 1.00 46.94 97 MET A C 1
ATOM 755 O O . MET A 1 97 ? -45.139 23.856 27.657 1.00 46.94 97 MET A O 1
ATOM 759 N N . LYS A 1 98 ? -45.491 24.076 29.865 1.00 56.56 98 LYS A N 1
ATOM 760 C CA . LYS A 1 98 ? -45.379 25.536 29.862 1.00 56.56 98 LYS A CA 1
ATOM 761 C C . LYS A 1 98 ? -43.944 25.885 29.458 1.00 56.56 98 LYS A C 1
ATOM 763 O O . LYS A 1 98 ? -42.993 25.442 30.099 1.00 56.56 98 LYS A O 1
ATOM 768 N N . LYS A 1 99 ? -43.779 26.633 28.364 1.00 57.34 99 LYS A N 1
ATOM 769 C CA . LYS A 1 99 ? -42.479 27.191 27.978 1.00 57.34 99 LYS A CA 1
ATOM 770 C C . LYS A 1 99 ? -42.027 28.119 29.103 1.00 57.34 99 LYS A C 1
ATOM 772 O O . LYS A 1 99 ? -42.686 29.112 29.394 1.00 57.34 99 LYS A O 1
ATOM 777 N N . ASP A 1 100 ? -40.933 27.768 29.768 1.00 56.09 100 ASP A N 1
ATOM 778 C CA . ASP A 1 100 ? -40.324 28.634 30.773 1.00 56.09 100 ASP A CA 1
ATOM 779 C C . ASP A 1 100 ? -39.732 29.867 30.065 1.00 56.09 100 ASP A C 1
ATOM 781 O O . ASP A 1 100 ? -38.614 29.822 29.557 1.00 56.09 100 ASP A O 1
ATOM 785 N N . GLU A 1 101 ? -40.468 30.979 30.041 1.00 60.41 101 GLU A N 1
ATOM 786 C CA . GLU A 1 101 ? -40.046 32.270 29.459 1.00 60.41 101 GLU A CA 1
ATOM 787 C C . GLU A 1 101 ? -38.907 32.959 30.257 1.00 60.41 101 GLU A C 1
ATOM 789 O O . GLU A 1 101 ? -38.445 34.048 29.920 1.00 60.41 101 GLU A O 1
ATOM 794 N N . ASN A 1 102 ? -38.418 32.348 31.346 1.00 70.06 102 ASN A N 1
ATOM 795 C CA . ASN A 1 102 ? -37.356 32.927 32.168 1.00 70.06 102 ASN A CA 1
ATOM 796 C C . ASN A 1 102 ? -35.977 32.734 31.506 1.00 70.06 102 ASN A C 1
ATOM 798 O O . ASN A 1 102 ? -35.437 31.621 31.473 1.00 70.06 102 ASN A O 1
ATOM 802 N N . ALA A 1 103 ? -35.372 33.839 31.053 1.00 70.75 103 ALA A N 1
ATOM 803 C CA . ALA A 1 103 ? -34.060 33.890 30.400 1.00 70.75 103 ALA A CA 1
ATOM 804 C C . ALA A 1 103 ? -32.929 33.221 31.208 1.00 70.75 103 ALA A C 1
ATOM 806 O O . ALA A 1 103 ? -31.974 32.697 30.628 1.00 70.75 103 ALA A O 1
ATOM 807 N N . HIS A 1 104 ? -33.028 33.207 32.543 1.00 75.81 104 HIS A N 1
ATOM 808 C CA . HIS A 1 104 ? -32.063 32.521 33.402 1.00 75.81 104 HIS A CA 1
ATOM 809 C C . HIS A 1 104 ? -32.166 30.993 33.271 1.00 75.81 104 HIS A C 1
ATOM 811 O O . HIS A 1 104 ? -31.149 30.313 33.131 1.00 75.81 104 HIS A O 1
ATOM 817 N N . SER A 1 105 ? -33.389 30.457 33.204 1.00 82.75 105 SER A N 1
ATOM 818 C CA . SER A 1 105 ? -33.627 29.020 33.019 1.00 82.75 105 SER A CA 1
ATOM 819 C C . SER A 1 105 ? -33.113 28.528 31.663 1.00 82.75 105 SER A C 1
ATOM 821 O O . SER A 1 105 ? -32.500 27.466 31.582 1.00 82.75 105 SER A O 1
ATOM 823 N N . TYR A 1 106 ? -33.281 29.331 30.606 1.00 81.75 106 TYR A N 1
ATOM 824 C CA . TYR A 1 106 ? -32.800 28.998 29.267 1.00 81.75 106 TYR A CA 1
ATOM 825 C C . TYR A 1 106 ? -31.271 28.950 29.210 1.00 81.75 106 TYR A C 1
ATOM 827 O O . TYR A 1 106 ? -30.701 28.029 28.626 1.00 81.75 106 TYR A O 1
ATOM 835 N N . ARG A 1 107 ? -30.589 29.899 29.867 1.00 85.12 107 ARG A N 1
ATOM 836 C CA . ARG A 1 107 ? -29.122 29.889 29.976 1.00 85.12 107 ARG A CA 1
ATOM 837 C C . ARG A 1 107 ? -28.615 28.637 30.688 1.00 85.12 107 ARG A C 1
ATOM 839 O O . ARG A 1 107 ? -27.701 27.999 30.174 1.00 85.12 107 ARG A O 1
ATOM 846 N N . ILE A 1 108 ? -29.240 28.260 31.805 1.00 87.75 108 ILE A N 1
ATOM 847 C CA . ILE A 1 108 ? -28.890 27.042 32.549 1.00 87.75 108 ILE A CA 1
ATOM 848 C C . ILE A 1 108 ? -29.132 25.796 31.688 1.00 87.75 108 ILE A C 1
ATOM 850 O O . ILE A 1 108 ? -28.236 24.966 31.547 1.00 87.75 108 ILE A O 1
ATOM 854 N N . LYS A 1 109 ? -30.303 25.683 31.045 1.00 89.69 109 LYS A N 1
ATOM 855 C CA . LYS A 1 109 ? -30.622 24.564 30.141 1.00 89.69 109 LYS A CA 1
ATOM 856 C C . LYS A 1 109 ? -29.613 24.462 28.994 1.00 89.69 109 LYS A C 1
ATOM 858 O O . LYS A 1 109 ? -29.141 23.369 28.703 1.00 89.69 109 LYS A O 1
ATOM 863 N N . LYS A 1 110 ? -29.226 25.587 28.385 1.00 90.81 110 LYS A N 1
ATOM 864 C CA . LYS A 1 110 ? -28.243 25.627 27.293 1.00 90.81 110 LYS A CA 1
ATOM 865 C C . LYS A 1 110 ? -26.850 25.183 27.748 1.00 90.81 110 LYS A C 1
ATOM 867 O O . LYS A 1 110 ? -26.204 24.410 27.048 1.00 90.81 110 LYS A O 1
ATOM 872 N N . GLN A 1 111 ? -26.403 25.636 28.921 1.00 92.38 111 GLN A N 1
ATOM 873 C CA . GLN A 1 111 ? -25.126 25.213 29.507 1.00 92.38 111 GLN A CA 1
ATOM 874 C C . GLN A 1 111 ? -25.122 23.711 29.814 1.00 92.38 111 GLN A C 1
ATOM 876 O O . GLN A 1 111 ? -24.191 23.006 29.424 1.00 92.38 111 GLN A O 1
ATOM 881 N N . LEU A 1 112 ? -26.196 23.199 30.421 1.00 93.06 112 LEU A N 1
ATOM 882 C CA . LEU A 1 112 ? -26.355 21.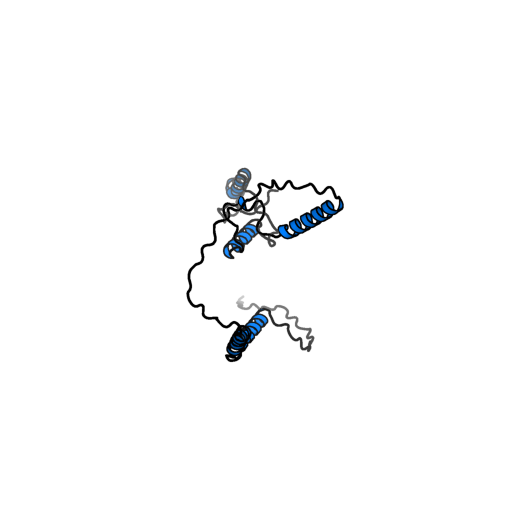768 30.682 1.00 93.06 112 LEU A CA 1
ATOM 883 C C . LEU A 1 112 ? -26.361 20.952 29.387 1.00 93.06 112 LEU A C 1
ATOM 885 O O . LEU A 1 112 ? -25.667 19.946 29.309 1.00 93.06 112 LEU A O 1
ATOM 889 N N . GLN A 1 113 ? -27.069 21.400 28.347 1.00 91.31 113 GLN A N 1
ATOM 890 C CA . GLN A 1 113 ? -27.057 20.737 27.039 1.00 91.31 113 GLN A CA 1
ATOM 891 C C . GLN A 1 113 ? -25.655 20.699 26.424 1.00 91.31 113 GLN A C 1
ATOM 893 O O . GLN A 1 113 ? -25.255 19.657 25.907 1.00 91.31 113 GLN A O 1
ATOM 898 N N . SER A 1 114 ? -24.882 21.787 26.511 1.00 93.50 114 SER A N 1
ATOM 899 C CA . SER A 1 114 ? -23.504 21.794 26.006 1.00 93.50 114 SER A CA 1
ATOM 900 C C . SER A 1 114 ? -22.587 20.842 26.777 1.00 93.50 114 SER A C 1
ATOM 902 O O . SER A 1 114 ? -21.786 20.139 26.162 1.00 93.50 114 SER A O 1
ATOM 904 N N . GLU A 1 115 ? -22.739 20.752 28.099 1.00 94.38 115 GLU A N 1
ATOM 905 C CA . GLU A 1 115 ? -21.920 19.858 28.921 1.00 94.38 115 GLU A CA 1
ATOM 906 C C . GLU A 1 115 ? -22.314 18.388 28.709 1.00 94.38 115 GLU A C 1
ATOM 908 O O . GLU A 1 115 ? -21.448 17.522 28.601 1.00 94.38 115 GLU A O 1
ATOM 913 N N . VAL A 1 116 ? -23.613 18.109 28.539 1.00 92.88 116 VAL A N 1
ATOM 914 C CA . VAL A 1 116 ? -24.122 16.781 28.168 1.00 92.88 116 VAL A CA 1
ATOM 915 C C . VAL A 1 116 ? -23.601 16.367 26.792 1.00 92.88 116 VAL A C 1
ATOM 917 O O . VAL A 1 116 ? -23.092 15.259 26.657 1.00 92.88 116 VAL A O 1
ATOM 920 N N . GLN A 1 117 ? -23.642 17.237 25.777 1.00 90.38 117 GLN A N 1
ATOM 921 C CA . GLN A 1 117 ? -23.085 16.907 24.457 1.00 90.38 117 GLN A CA 1
ATOM 922 C C . GLN A 1 117 ? -21.575 16.666 24.509 1.00 90.38 117 GLN A C 1
ATOM 924 O O . GLN A 1 117 ? -21.068 15.733 23.887 1.00 90.38 117 GLN A O 1
ATOM 929 N N . LYS A 1 118 ? -20.850 17.451 25.308 1.00 91.69 118 LYS A N 1
ATOM 930 C CA . LYS A 1 118 ? -19.420 17.249 25.548 1.00 91.69 118 LYS A CA 1
ATOM 931 C C . LYS A 1 118 ? -19.141 15.906 26.229 1.00 91.69 118 LYS A C 1
ATOM 933 O O . LYS A 1 118 ? -18.201 15.221 25.828 1.00 91.69 118 LYS A O 1
ATOM 938 N N . ALA A 1 119 ? -19.960 15.496 27.197 1.00 90.00 119 ALA A N 1
ATOM 939 C CA . ALA A 1 119 ? -19.858 14.187 27.843 1.00 90.00 119 ALA A CA 1
ATOM 940 C C . ALA A 1 119 ? -20.176 13.034 26.872 1.00 90.00 119 ALA A C 1
ATOM 942 O O . ALA A 1 119 ? -19.435 12.053 26.815 1.00 90.00 119 ALA A O 1
ATOM 943 N N . LEU A 1 120 ? -21.228 13.178 26.060 1.00 89.69 120 LEU A N 1
ATOM 944 C CA . LEU A 1 120 ? -21.657 12.177 25.079 1.00 89.69 120 LEU A CA 1
ATOM 945 C C . LEU A 1 120 ? -20.721 12.067 23.869 1.00 89.69 120 LEU A C 1
ATOM 947 O O . LEU A 1 120 ? -20.688 11.020 23.236 1.00 89.69 120 LEU A O 1
ATOM 951 N N . SER A 1 121 ? -19.910 13.087 23.573 1.00 87.69 121 SER A N 1
ATOM 952 C CA . SER A 1 121 ? -18.975 13.073 22.433 1.00 87.69 121 SER A CA 1
ATOM 953 C C . SER A 1 121 ? -17.972 11.909 22.442 1.00 87.69 121 SER A C 1
ATOM 955 O O . SER A 1 121 ? -17.463 11.525 21.393 1.00 87.69 121 SER A O 1
ATOM 957 N N . LYS A 1 122 ? -17.686 11.336 23.618 1.00 85.06 122 LYS A N 1
ATOM 958 C CA . LYS A 1 122 ? -16.800 10.171 23.788 1.00 85.06 122 LYS A CA 1
ATOM 959 C C . LYS A 1 122 ? -17.558 8.844 23.893 1.00 85.06 122 LYS A C 1
ATOM 961 O O . LYS A 1 122 ? -16.924 7.800 24.031 1.00 85.06 122 LYS A O 1
ATOM 966 N N . ALA A 1 123 ? -18.888 8.876 23.911 1.00 88.94 123 ALA A N 1
ATOM 967 C CA . ALA A 1 123 ? -19.705 7.683 24.052 1.00 88.94 123 ALA A CA 1
ATOM 968 C C . ALA A 1 123 ? -19.688 6.849 22.762 1.00 88.94 123 ALA A C 1
ATOM 970 O O . ALA A 1 123 ? -19.578 7.374 21.659 1.00 88.94 123 ALA A O 1
ATOM 971 N N . VAL A 1 124 ? -19.824 5.530 22.915 1.00 82.50 124 VAL A N 1
ATOM 972 C CA . VAL A 1 124 ? -19.901 4.576 21.791 1.00 82.50 124 VAL A CA 1
ATOM 973 C C . VAL A 1 124 ? -21.237 4.688 21.046 1.00 82.50 124 VAL A C 1
ATOM 975 O O . VAL A 1 124 ? -21.306 4.411 19.852 1.00 82.50 124 VAL A O 1
ATOM 978 N N . VAL A 1 125 ? -22.294 5.099 21.752 1.00 85.69 125 VAL A N 1
ATOM 979 C CA . VAL A 1 125 ? -23.646 5.237 21.205 1.00 85.69 125 VAL A CA 1
ATOM 980 C C . VAL A 1 125 ? -23.798 6.640 20.624 1.00 85.69 125 VAL A C 1
ATOM 982 O O . VAL A 1 125 ? -24.043 7.605 21.347 1.00 85.69 125 VAL A O 1
ATOM 985 N N . THR A 1 126 ? -23.610 6.750 19.314 1.00 88.69 126 THR A N 1
ATOM 986 C CA . THR A 1 126 ? -23.924 7.947 18.525 1.00 88.69 126 THR A CA 1
ATOM 987 C C . THR A 1 126 ? -25.365 7.866 17.998 1.00 88.69 126 THR A C 1
ATOM 989 O O . THR A 1 126 ? -25.907 6.769 17.905 1.00 88.69 126 THR A O 1
ATOM 992 N N . PRO A 1 127 ? -26.026 8.980 17.631 1.00 89.19 127 PRO A N 1
ATOM 993 C CA . PRO A 1 127 ? -27.359 8.921 17.013 1.00 89.19 127 PRO A CA 1
ATOM 994 C C . PRO A 1 127 ? -27.379 8.083 15.718 1.00 89.19 127 PRO A C 1
ATOM 996 O O . PRO A 1 127 ? -28.374 7.434 15.418 1.00 89.19 127 PRO A O 1
ATOM 999 N N . ASP A 1 128 ? -26.251 8.007 15.004 1.00 89.25 128 ASP A N 1
ATOM 1000 C CA . ASP A 1 128 ? -26.091 7.169 13.806 1.00 89.25 128 ASP A CA 1
ATOM 1001 C C . ASP A 1 128 ? -25.829 5.683 14.122 1.00 89.25 128 ASP A C 1
ATOM 1003 O O . ASP A 1 128 ? -25.731 4.858 13.214 1.00 89.25 128 ASP A O 1
ATOM 1007 N N . PHE A 1 129 ? -25.708 5.314 15.401 1.00 90.19 129 PHE A N 1
ATOM 1008 C CA . PHE A 1 129 ? -25.440 3.940 15.831 1.00 90.19 129 PHE A CA 1
ATOM 1009 C C . PHE A 1 129 ? -26.561 2.975 15.425 1.00 90.19 129 PHE A C 1
ATOM 1011 O O . PHE A 1 129 ? -26.286 1.820 15.111 1.00 90.19 129 PHE A O 1
ATOM 1018 N N . GLU A 1 130 ? -27.807 3.454 15.367 1.00 87.38 130 GLU A N 1
ATOM 1019 C CA . GLU A 1 130 ? -28.980 2.668 14.953 1.00 87.38 130 GLU A CA 1
ATOM 1020 C C . GLU A 1 130 ? -28.938 2.263 13.472 1.00 87.38 130 GLU A C 1
ATOM 1022 O O . GLU A 1 130 ? -29.531 1.258 13.086 1.00 87.38 130 GLU A O 1
ATOM 1027 N N . GLN A 1 131 ? -28.213 3.016 12.639 1.00 91.50 131 GLN A N 1
ATOM 1028 C CA . GLN A 1 131 ? -28.093 2.743 11.204 1.00 91.50 131 GLN A CA 1
ATOM 1029 C C . GLN A 1 131 ? -27.040 1.665 10.897 1.00 91.50 131 GLN A C 1
ATOM 1031 O O . GLN A 1 131 ? -26.965 1.163 9.772 1.00 91.50 131 GLN A O 1
ATOM 1036 N N . LEU A 1 132 ? -26.198 1.300 11.871 1.00 86.69 132 LEU A N 1
ATOM 1037 C CA . LEU A 1 132 ? -25.139 0.314 11.679 1.00 86.69 132 LEU A CA 1
ATOM 1038 C C . LEU A 1 132 ? -25.717 -1.107 11.685 1.00 86.69 132 LEU A C 1
ATOM 1040 O O . LEU A 1 132 ? -26.259 -1.568 12.684 1.00 86.69 132 LEU A O 1
ATOM 1044 N N . ALA A 1 133 ? -25.507 -1.854 10.597 1.00 89.44 133 ALA A N 1
ATOM 1045 C CA . ALA A 1 133 ? -25.939 -3.254 10.491 1.00 89.44 133 ALA A CA 1
ATOM 1046 C C . ALA A 1 133 ? -25.292 -4.186 11.541 1.00 89.44 133 ALA A C 1
ATOM 1048 O O . ALA A 1 133 ? -25.824 -5.248 11.852 1.00 89.44 133 ALA A O 1
ATOM 1049 N N . SER A 1 134 ? -24.126 -3.810 12.073 1.00 88.62 134 SER A N 1
ATOM 1050 C CA . SER A 1 134 ? -23.443 -4.505 13.162 1.00 88.62 134 SER A CA 1
ATOM 1051 C C . SER A 1 134 ? -22.611 -3.513 13.959 1.00 88.62 134 SER A C 1
ATOM 1053 O O . SER A 1 134 ? -21.928 -2.661 13.387 1.00 88.62 134 SER A O 1
ATOM 1055 N N . VAL A 1 135 ? -22.594 -3.689 15.280 1.00 86.75 135 VAL A N 1
ATOM 1056 C CA . VAL A 1 135 ? -21.757 -2.895 16.182 1.00 86.75 135 VAL A CA 1
ATOM 1057 C C . VAL A 1 135 ? -20.277 -3.144 15.854 1.00 86.75 135 VAL A C 1
ATOM 1059 O O . VAL A 1 135 ? -19.870 -4.309 15.746 1.00 86.75 135 VAL A O 1
ATOM 1062 N N . PRO A 1 136 ? -19.451 -2.095 15.672 1.00 84.19 136 PRO A N 1
ATOM 1063 C CA . PRO A 1 136 ? -18.020 -2.272 15.482 1.00 84.19 136 PRO A CA 1
ATOM 1064 C C . PRO A 1 136 ? -17.394 -2.908 16.734 1.00 84.19 136 PRO A C 1
ATOM 1066 O O . PRO A 1 136 ? -17.775 -2.580 17.858 1.00 84.19 136 PRO A O 1
ATOM 1069 N N . PRO A 1 137 ? -16.424 -3.823 16.575 1.00 87.81 137 PRO A N 1
ATOM 1070 C CA . PRO A 1 137 ? -15.801 -4.486 17.712 1.00 87.81 137 PRO A CA 1
ATOM 1071 C C . PRO A 1 137 ? -15.011 -3.484 18.561 1.00 87.81 137 PRO A C 1
ATOM 1073 O O . PRO A 1 137 ? -14.270 -2.664 18.020 1.00 87.81 137 PRO A O 1
ATOM 1076 N N . TYR A 1 138 ? -15.133 -3.602 19.887 1.00 84.69 138 TYR A N 1
ATOM 1077 C CA . TYR A 1 138 ? -14.447 -2.735 20.853 1.00 84.69 138 TYR A CA 1
ATOM 1078 C C . TYR A 1 138 ? -12.916 -2.798 20.719 1.00 84.69 138 TYR A C 1
ATOM 1080 O O . TYR A 1 138 ? -12.239 -1.775 20.765 1.00 84.69 138 TYR A O 1
ATOM 1088 N N . GLU A 1 139 ? -12.370 -3.994 20.473 1.00 88.81 139 GLU A N 1
ATOM 1089 C CA . GLU A 1 139 ? -10.947 -4.200 20.204 1.00 88.81 139 GLU A CA 1
ATOM 1090 C C . GLU A 1 139 ? -10.722 -4.813 18.822 1.00 88.81 139 GLU A C 1
ATOM 1092 O O . GLU A 1 139 ? -11.369 -5.778 18.403 1.00 88.81 139 GLU A O 1
ATOM 1097 N N . VAL A 1 140 ? -9.743 -4.269 18.103 1.00 90.38 140 VAL A N 1
ATOM 1098 C CA . VAL A 1 140 ? -9.342 -4.781 16.796 1.00 90.38 140 VAL A CA 1
ATOM 1099 C C . VAL A 1 140 ? -8.385 -5.955 16.993 1.00 90.38 140 VAL A C 1
ATOM 1101 O O . VAL A 1 140 ? -7.376 -5.846 17.690 1.00 90.38 140 VAL A O 1
ATOM 1104 N N . SER A 1 141 ? -8.658 -7.089 16.341 1.00 94.06 141 SER A N 1
ATOM 1105 C CA . SER A 1 141 ? -7.764 -8.246 16.431 1.00 94.06 141 SER A CA 1
ATOM 1106 C C . SER A 1 141 ? -6.338 -7.893 15.986 1.00 94.06 141 SER A C 1
ATOM 1108 O O . SER A 1 141 ? -6.128 -7.177 15.001 1.00 94.06 141 SER A O 1
ATOM 1110 N N . LYS A 1 142 ? -5.330 -8.467 16.658 1.00 95.25 142 LYS A N 1
ATOM 1111 C CA . LYS A 1 142 ? -3.907 -8.247 16.326 1.00 95.25 142 LYS A CA 1
ATOM 1112 C C . LYS A 1 142 ? -3.609 -8.493 14.842 1.00 95.25 142 LYS A C 1
ATOM 1114 O O . LYS A 1 142 ? -2.845 -7.756 14.227 1.00 95.25 142 LYS A O 1
ATOM 1119 N N . ARG A 1 143 ? -4.247 -9.508 14.244 1.00 96.25 143 ARG A N 1
ATOM 1120 C CA . ARG A 1 143 ? -4.111 -9.838 12.815 1.00 96.25 143 ARG A CA 1
ATOM 1121 C C . ARG A 1 143 ? -4.651 -8.732 11.905 1.00 96.25 143 ARG A C 1
ATOM 1123 O O . ARG A 1 143 ? -4.019 -8.434 10.894 1.00 96.25 143 ARG A O 1
ATOM 1130 N N . LYS A 1 144 ? -5.791 -8.123 12.249 1.00 95.38 144 LYS A N 1
ATOM 1131 C CA . LYS A 1 144 ? -6.373 -7.017 11.478 1.00 95.38 144 LYS A CA 1
ATOM 1132 C C . LYS A 1 144 ? -5.478 -5.774 11.544 1.00 95.38 144 LYS A C 1
ATOM 1134 O O . LYS A 1 144 ? -5.129 -5.257 10.488 1.00 95.38 144 LYS A O 1
ATOM 1139 N N . LEU A 1 145 ? -4.973 -5.419 12.728 1.00 95.19 145 LEU A N 1
ATOM 1140 C CA . LEU A 1 145 ? -4.010 -4.317 12.893 1.00 95.19 145 LEU A CA 1
ATOM 1141 C C . LEU A 1 145 ? -2.717 -4.531 12.090 1.00 95.19 145 LEU A C 1
ATOM 1143 O O . LEU A 1 145 ? -2.205 -3.611 11.455 1.00 95.19 145 LEU A O 1
ATOM 1147 N N . LEU A 1 146 ? -2.179 -5.755 12.078 1.00 96.62 146 LEU A N 1
ATOM 1148 C CA . LEU A 1 146 ? -0.998 -6.080 11.269 1.00 96.62 146 LEU A CA 1
ATOM 1149 C C . LEU A 1 146 ? -1.273 -5.942 9.768 1.00 96.62 146 LEU A C 1
ATOM 1151 O O . LEU A 1 146 ? -0.410 -5.468 9.030 1.00 96.62 146 LEU A O 1
ATOM 1155 N N . ARG A 1 147 ? -2.469 -6.330 9.314 1.00 96.69 147 ARG A N 1
ATOM 1156 C CA . ARG A 1 147 ? -2.887 -6.182 7.917 1.00 96.69 147 ARG A CA 1
ATOM 1157 C C . ARG A 1 147 ? -3.025 -4.711 7.529 1.00 96.69 147 ARG A C 1
ATOM 1159 O O . ARG A 1 147 ? -2.570 -4.342 6.454 1.00 96.69 147 ARG A O 1
ATOM 1166 N N . GLU A 1 148 ? -3.615 -3.886 8.385 1.00 95.56 148 GLU A N 1
ATOM 1167 C CA . GLU A 1 148 ? -3.746 -2.437 8.171 1.00 95.56 148 GLU A CA 1
ATOM 1168 C C . GLU A 1 148 ? -2.375 -1.765 8.099 1.00 95.56 148 GLU A C 1
ATOM 1170 O O . GLU A 1 148 ? -2.067 -1.118 7.101 1.00 95.56 148 GLU A O 1
ATOM 1175 N N . ARG A 1 149 ? -1.482 -2.058 9.050 1.00 95.50 149 ARG A N 1
ATOM 1176 C CA . ARG A 1 149 ? -0.097 -1.566 9.016 1.00 95.50 149 ARG A CA 1
ATOM 1177 C C . ARG A 1 149 ? 0.659 -2.028 7.770 1.00 95.50 149 ARG A C 1
ATOM 1179 O O . ARG A 1 149 ? 1.481 -1.289 7.238 1.00 95.50 149 ARG A O 1
ATOM 1186 N N . LYS A 1 150 ? 0.414 -3.255 7.297 1.00 94.38 150 LYS A N 1
ATOM 1187 C CA . LYS A 1 150 ? 1.006 -3.743 6.044 1.00 94.38 150 LYS A CA 1
ATOM 1188 C C . LYS A 1 150 ? 0.482 -2.949 4.850 1.00 94.38 150 LYS A C 1
ATOM 1190 O O . LYS A 1 150 ? 1.292 -2.518 4.048 1.00 94.38 150 LYS A O 1
ATOM 1195 N N . LYS A 1 151 ? -0.827 -2.685 4.774 1.00 93.88 151 LYS A N 1
ATOM 1196 C CA . LYS A 1 151 ? -1.414 -1.837 3.724 1.00 93.88 151 LYS A CA 1
ATOM 1197 C C . LYS A 1 151 ? -0.825 -0.429 3.739 1.00 93.88 151 LYS A C 1
ATOM 1199 O O . LYS A 1 151 ? -0.504 0.089 2.683 1.00 93.88 151 LYS A O 1
ATOM 1204 N N . GLU A 1 152 ? -0.663 0.179 4.912 1.00 92.19 152 GLU A N 1
ATOM 1205 C CA . GLU A 1 152 ? -0.039 1.501 5.054 1.00 92.19 152 GLU A CA 1
ATOM 1206 C C . GLU A 1 152 ? 1.407 1.508 4.570 1.00 92.19 152 GLU A C 1
ATOM 1208 O O . GLU A 1 152 ? 1.792 2.396 3.816 1.00 92.19 152 GLU A O 1
ATOM 1213 N N . LYS A 1 153 ? 2.184 0.484 4.942 1.00 91.25 153 LYS A N 1
ATOM 1214 C CA . LYS A 1 153 ? 3.541 0.296 4.424 1.00 91.25 153 LYS A CA 1
ATOM 1215 C C . LYS A 1 153 ? 3.539 0.061 2.923 1.00 91.25 153 LYS A C 1
ATOM 1217 O O . LYS A 1 153 ? 4.362 0.631 2.241 1.00 91.25 153 LYS A O 1
ATOM 1222 N N . ASP A 1 154 ? 2.605 -0.723 2.396 1.00 90.88 154 ASP A N 1
ATOM 1223 C CA . ASP A 1 154 ? 2.540 -1.063 0.976 1.00 90.88 154 ASP A CA 1
ATOM 1224 C C . ASP A 1 154 ? 2.244 0.151 0.078 1.00 90.88 154 ASP A C 1
ATOM 1226 O O . ASP A 1 154 ? 2.515 0.056 -1.123 1.00 90.88 154 ASP A O 1
ATOM 1230 N N . LYS A 1 155 ? 1.734 1.264 0.633 1.00 91.62 155 LYS A N 1
ATOM 1231 C CA . LYS A 1 155 ? 1.514 2.539 -0.078 1.00 91.62 155 LYS A CA 1
ATOM 1232 C C . LYS A 1 155 ? 2.814 3.227 -0.480 1.00 91.62 155 LYS A C 1
ATOM 1234 O O . LYS A 1 155 ? 2.818 3.960 -1.461 1.00 91.62 155 LYS A O 1
ATOM 1239 N N . THR A 1 156 ? 3.902 3.015 0.257 1.00 93.12 156 THR A N 1
ATOM 1240 C CA . THR A 1 156 ? 5.202 3.626 -0.041 1.00 93.12 156 THR A CA 1
ATOM 1241 C C . THR A 1 156 ? 6.297 2.568 -0.060 1.00 93.12 156 THR A C 1
ATOM 1243 O O . THR A 1 156 ? 6.172 1.492 0.512 1.00 93.12 156 THR A O 1
ATOM 1246 N N . LYS A 1 157 ? 7.417 2.829 -0.730 1.00 91.12 157 LYS A N 1
ATOM 1247 C CA . LYS A 1 157 ? 8.571 1.921 -0.660 1.00 91.12 157 LYS A CA 1
ATOM 1248 C C . LYS A 1 157 ? 9.282 1.997 0.706 1.00 91.12 157 LYS A C 1
ATOM 1250 O O . LYS A 1 157 ? 10.047 1.098 1.053 1.00 91.12 157 LYS A O 1
ATOM 1255 N N . GLY A 1 158 ? 8.974 3.029 1.498 1.00 92.00 158 GLY A N 1
ATOM 1256 C CA . GLY A 1 158 ? 9.495 3.284 2.842 1.00 92.00 158 GLY A CA 1
ATOM 1257 C C . GLY A 1 158 ? 10.577 4.369 2.885 1.00 92.00 158 GLY A C 1
ATOM 1258 O O . GLY A 1 158 ? 10.992 4.907 1.861 1.00 92.00 158 GLY A O 1
ATOM 1259 N N . THR A 1 159 ? 11.052 4.692 4.092 1.00 90.94 159 THR A N 1
ATOM 1260 C CA . THR A 1 159 ? 12.036 5.768 4.331 1.00 90.94 159 THR A CA 1
ATOM 1261 C C . THR A 1 159 ? 13.392 5.502 3.680 1.00 90.94 159 THR A C 1
ATOM 1263 O O . THR A 1 159 ? 14.022 6.434 3.197 1.00 90.94 159 THR A O 1
ATOM 1266 N N . GLY A 1 160 ? 13.813 4.235 3.588 1.00 92.81 160 GLY A N 1
ATOM 1267 C CA . GLY A 1 160 ? 15.055 3.853 2.899 1.00 92.81 160 GLY A CA 1
ATOM 1268 C C . GLY A 1 160 ? 15.038 4.113 1.387 1.00 92.81 160 GLY A C 1
ATOM 1269 O O . GLY A 1 160 ? 16.062 3.970 0.733 1.00 92.81 160 GLY A O 1
ATOM 1270 N N . TRP A 1 161 ? 13.882 4.495 0.838 1.00 92.88 161 TRP A N 1
ATOM 1271 C CA . TRP A 1 161 ? 13.705 4.852 -0.564 1.00 92.88 161 TRP A CA 1
ATOM 1272 C C . TRP A 1 161 ? 12.871 6.131 -0.702 1.00 92.88 161 TRP A C 1
ATOM 1274 O O . TRP A 1 161 ? 11.845 6.151 -1.383 1.00 92.88 161 TRP A O 1
ATOM 1284 N N . PHE A 1 162 ? 13.277 7.173 0.036 1.00 92.50 162 PHE A N 1
ATOM 1285 C CA . PHE A 1 162 ? 12.722 8.537 0.006 1.00 92.50 162 PHE A CA 1
ATOM 1286 C C . PHE A 1 162 ? 11.188 8.627 0.095 1.00 92.50 162 PHE A C 1
ATOM 1288 O O . PHE A 1 162 ? 10.588 9.581 -0.387 1.00 92.50 162 PHE A O 1
ATOM 1295 N N . GLY A 1 163 ? 10.527 7.631 0.696 1.00 90.25 163 GLY A N 1
ATOM 1296 C CA . GLY A 1 163 ? 9.068 7.600 0.767 1.00 90.25 163 GLY A CA 1
ATOM 1297 C C . GLY A 1 163 ? 8.375 7.490 -0.596 1.00 90.25 163 GLY A C 1
ATOM 1298 O O . GLY A 1 163 ? 7.231 7.918 -0.706 1.00 90.25 163 GLY A O 1
ATOM 1299 N N . MET A 1 164 ? 9.027 6.911 -1.614 1.00 92.44 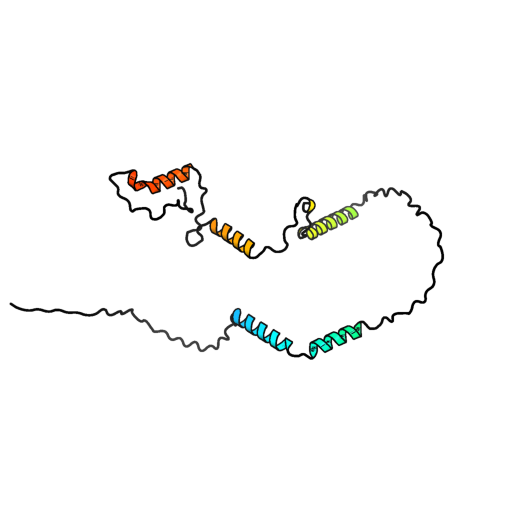164 MET A N 1
ATOM 1300 C CA . MET A 1 164 ? 8.466 6.792 -2.966 1.00 92.44 164 MET A CA 1
ATOM 1301 C C . MET A 1 164 ? 7.065 6.151 -2.938 1.00 92.44 164 MET A C 1
ATOM 1303 O O . MET A 1 164 ? 6.929 5.036 -2.412 1.00 92.44 164 MET A O 1
ATOM 1307 N N . PRO A 1 165 ? 6.031 6.817 -3.480 1.00 92.00 165 PRO A N 1
ATOM 1308 C CA . PRO A 1 165 ? 4.666 6.308 -3.461 1.00 92.00 165 PRO A CA 1
ATOM 1309 C C . PRO A 1 165 ? 4.463 5.160 -4.461 1.00 92.00 165 PRO A C 1
ATOM 1311 O O . PRO A 1 165 ? 5.181 5.025 -5.452 1.00 92.00 165 PRO A O 1
ATOM 1314 N N . ALA A 1 166 ? 3.468 4.315 -4.194 1.00 91.56 166 ALA A N 1
ATOM 1315 C CA . ALA A 1 166 ? 2.922 3.385 -5.175 1.00 91.56 166 ALA A CA 1
ATOM 1316 C C . ALA A 1 166 ? 1.963 4.154 -6.093 1.00 91.56 166 ALA A C 1
ATOM 1318 O O . ALA A 1 166 ? 0.837 4.451 -5.696 1.00 91.56 166 ALA A O 1
ATOM 1319 N N . THR A 1 167 ? 2.435 4.510 -7.285 1.00 88.12 167 THR A N 1
ATOM 1320 C CA . THR A 1 167 ? 1.637 5.215 -8.296 1.00 88.12 167 THR A CA 1
ATOM 1321 C C . THR A 1 167 ? 0.527 4.315 -8.842 1.00 88.12 167 THR A C 1
ATOM 1323 O O . THR A 1 167 ? 0.665 3.091 -8.898 1.00 88.12 167 THR A O 1
ATOM 1326 N N . GLU A 1 168 ? -0.592 4.922 -9.230 1.00 87.38 168 GLU A N 1
ATOM 1327 C CA . GLU A 1 168 ? -1.716 4.222 -9.847 1.00 87.38 168 GLU A CA 1
ATOM 1328 C C . GLU A 1 168 ? -1.331 3.674 -11.229 1.00 87.38 168 GLU A C 1
ATOM 1330 O O . GLU A 1 168 ? -0.751 4.372 -12.060 1.00 87.38 168 GLU A O 1
ATOM 1335 N N . MET A 1 169 ? -1.660 2.406 -11.481 1.00 88.88 169 MET A N 1
ATOM 1336 C CA . MET A 1 169 ? -1.399 1.749 -12.764 1.00 88.88 169 MET A CA 1
ATOM 1337 C C . MET A 1 169 ? -2.510 2.100 -13.759 1.00 88.88 169 MET A C 1
ATOM 1339 O O . MET A 1 169 ? -3.424 1.298 -13.971 1.00 88.88 169 MET A O 1
ATOM 1343 N N . THR A 1 170 ? -2.448 3.294 -14.347 1.00 93.88 170 THR A N 1
ATOM 1344 C CA . THR A 1 170 ? -3.279 3.649 -15.508 1.00 93.88 170 THR A CA 1
ATOM 1345 C C . THR A 1 170 ? -2.811 2.879 -16.746 1.00 93.88 170 THR A C 1
ATOM 1347 O O . THR A 1 170 ? -1.679 2.394 -16.793 1.00 93.88 170 THR A O 1
ATOM 1350 N N . ASP A 1 171 ? -3.675 2.722 -17.748 1.00 93.44 171 ASP A N 1
ATOM 1351 C CA . ASP A 1 171 ? -3.346 1.900 -18.922 1.00 93.44 171 ASP A CA 1
ATOM 1352 C C . ASP A 1 171 ? -2.235 2.520 -19.784 1.00 93.44 171 ASP A C 1
ATOM 1354 O O . ASP A 1 171 ? -1.366 1.803 -20.269 1.00 93.44 171 ASP A O 1
ATOM 1358 N N . GLU A 1 172 ? -2.176 3.851 -19.870 1.00 93.00 172 GLU A N 1
ATOM 1359 C CA . GLU A 1 172 ? -1.059 4.583 -20.488 1.00 93.00 172 GLU A CA 1
ATOM 1360 C C . GLU A 1 172 ? 0.277 4.234 -19.824 1.00 93.00 172 GLU A C 1
ATOM 1362 O O . GLU A 1 172 ? 1.242 3.852 -20.479 1.00 93.00 172 GLU A O 1
ATOM 1367 N N . VAL A 1 173 ? 0.306 4.281 -18.493 1.00 93.25 173 VAL A N 1
ATOM 1368 C CA . VAL A 1 173 ? 1.517 4.029 -17.714 1.00 93.25 173 VAL A CA 1
ATOM 1369 C C . VAL A 1 173 ? 1.944 2.566 -17.801 1.00 93.25 173 VAL A C 1
ATOM 1371 O O . VAL A 1 173 ? 3.138 2.272 -17.819 1.00 93.25 173 VAL A O 1
ATOM 1374 N N . LYS A 1 174 ? 0.995 1.626 -17.880 1.00 93.75 174 LYS A N 1
ATOM 1375 C CA . LYS A 1 174 ? 1.322 0.217 -18.146 1.00 93.75 174 LYS A CA 1
ATOM 1376 C C . LYS A 1 174 ? 2.018 0.069 -19.496 1.00 93.75 174 LYS A C 1
ATOM 1378 O O . LYS A 1 174 ? 3.071 -0.562 -19.540 1.00 93.75 174 LYS A O 1
ATOM 1383 N N . ASN A 1 175 ? 1.482 0.692 -20.545 1.00 94.06 175 ASN A N 1
ATOM 1384 C CA . ASN A 1 175 ? 2.072 0.643 -21.881 1.00 94.06 175 ASN A CA 1
ATOM 1385 C C . ASN A 1 175 ? 3.494 1.221 -21.882 1.00 94.06 175 ASN A C 1
ATOM 1387 O O . ASN A 1 175 ? 4.409 0.588 -22.402 1.00 94.06 175 ASN A O 1
ATOM 1391 N N . ASP A 1 176 ? 3.709 2.367 -21.234 1.00 93.38 176 ASP A N 1
ATOM 1392 C CA . ASP A 1 176 ? 5.040 2.973 -21.109 1.00 93.38 176 ASP A CA 1
ATOM 1393 C C . ASP A 1 176 ? 6.036 2.027 -20.419 1.00 93.38 176 ASP A C 1
ATOM 1395 O O . ASP A 1 176 ? 7.168 1.840 -20.875 1.00 93.38 176 ASP A O 1
ATOM 1399 N N . LEU A 1 177 ? 5.615 1.377 -19.330 1.00 93.12 177 LEU A N 1
ATOM 1400 C CA . LEU A 1 177 ? 6.451 0.419 -18.607 1.00 93.12 177 LEU A CA 1
ATOM 1401 C C . LEU A 1 177 ? 6.754 -0.836 -19.440 1.00 93.12 177 LEU A C 1
ATOM 1403 O O . LEU A 1 177 ? 7.866 -1.363 -19.367 1.00 93.12 177 LEU A O 1
ATOM 1407 N N . GLU A 1 178 ? 5.805 -1.305 -20.247 1.00 93.56 178 GLU A N 1
ATOM 1408 C CA . GLU A 1 178 ? 6.003 -2.421 -21.176 1.00 93.56 178 GLU A CA 1
ATOM 1409 C C . GLU A 1 178 ? 6.972 -2.060 -22.307 1.00 93.56 178 GLU A C 1
ATOM 1411 O O . GLU A 1 178 ? 7.866 -2.846 -22.625 1.00 93.56 178 GLU A O 1
ATOM 1416 N N . ILE A 1 179 ? 6.879 -0.847 -22.859 1.00 94.19 179 ILE A N 1
ATOM 1417 C CA . ILE A 1 179 ? 7.835 -0.330 -23.849 1.00 94.19 179 ILE A CA 1
ATOM 1418 C C . ILE A 1 179 ? 9.248 -0.321 -23.258 1.00 94.19 179 ILE A C 1
ATOM 1420 O O . ILE A 1 179 ? 10.191 -0.809 -23.887 1.00 94.19 179 ILE A O 1
ATOM 1424 N N . VAL A 1 180 ? 9.405 0.158 -22.019 1.00 93.06 180 VAL A N 1
ATOM 1425 C CA . VAL A 1 180 ? 10.698 0.138 -21.315 1.00 93.06 180 VAL A CA 1
ATOM 1426 C C . VAL A 1 180 ? 11.206 -1.291 -21.124 1.00 93.06 180 VAL A C 1
ATOM 1428 O O . VAL A 1 180 ? 12.406 -1.539 -21.269 1.00 93.06 180 VAL A O 1
ATOM 1431 N N . GLN A 1 181 ? 10.327 -2.257 -20.844 1.00 93.38 181 GLN A N 1
ATOM 1432 C CA . GLN A 1 181 ? 10.728 -3.661 -20.794 1.00 93.38 181 GLN A CA 1
ATOM 1433 C C . GLN A 1 181 ? 11.190 -4.169 -22.168 1.00 93.38 181 GLN A C 1
ATOM 1435 O O . GLN A 1 181 ? 12.230 -4.823 -22.261 1.00 93.38 181 GLN A O 1
ATOM 1440 N N . MET A 1 182 ? 10.479 -3.830 -23.241 1.00 93.75 182 MET A N 1
ATOM 1441 C CA . MET A 1 182 ? 10.793 -4.246 -24.611 1.00 93.75 182 MET A CA 1
ATOM 1442 C C . MET A 1 182 ? 11.905 -3.430 -25.284 1.00 93.75 182 MET A C 1
ATOM 1444 O O . MET A 1 182 ? 12.168 -3.625 -26.470 1.00 93.75 182 MET A O 1
ATOM 1448 N N . ARG A 1 183 ? 12.617 -2.567 -24.546 1.00 94.38 183 ARG A N 1
ATOM 1449 C CA . ARG A 1 183 ? 13.667 -1.675 -25.075 1.00 94.38 183 ARG A CA 1
ATOM 1450 C C . ARG A 1 183 ? 14.716 -2.344 -25.968 1.00 94.38 183 ARG A C 1
ATOM 1452 O O . ARG A 1 183 ? 15.272 -1.689 -26.836 1.00 94.38 183 ARG A O 1
ATOM 1459 N N . SER A 1 184 ? 14.981 -3.639 -25.783 1.00 94.56 184 SER A N 1
ATOM 1460 C CA . SER A 1 184 ? 15.930 -4.399 -26.609 1.00 94.56 184 SER A CA 1
ATOM 1461 C C . SER A 1 184 ? 15.467 -4.636 -28.047 1.00 94.56 184 SER A C 1
ATOM 1463 O O . SER A 1 184 ? 16.290 -4.947 -28.895 1.00 94.56 184 SER A O 1
ATOM 1465 N N . VAL A 1 185 ? 14.160 -4.580 -28.304 1.00 94.31 185 VAL A N 1
ATOM 1466 C CA . VAL A 1 185 ? 13.568 -4.827 -29.629 1.00 94.31 185 VAL A CA 1
ATOM 1467 C C . VAL A 1 185 ? 13.327 -3.515 -30.379 1.00 94.31 185 VAL A C 1
ATOM 1469 O O . VAL A 1 185 ? 13.242 -3.519 -31.601 1.00 94.31 185 VAL A O 1
ATOM 1472 N N . LEU A 1 186 ? 13.236 -2.393 -29.658 1.00 94.12 186 LEU A N 1
ATOM 1473 C CA . LEU A 1 186 ? 12.929 -1.085 -30.241 1.00 94.12 186 LEU A CA 1
ATOM 1474 C C . LEU A 1 186 ? 14.045 -0.572 -31.153 1.00 94.12 186 LEU A C 1
ATOM 1476 O O . LEU A 1 186 ? 13.757 -0.015 -32.209 1.00 94.12 186 LEU A O 1
ATOM 1480 N N . ASP A 1 187 ? 15.303 -0.761 -30.752 1.00 95.00 187 ASP A N 1
ATOM 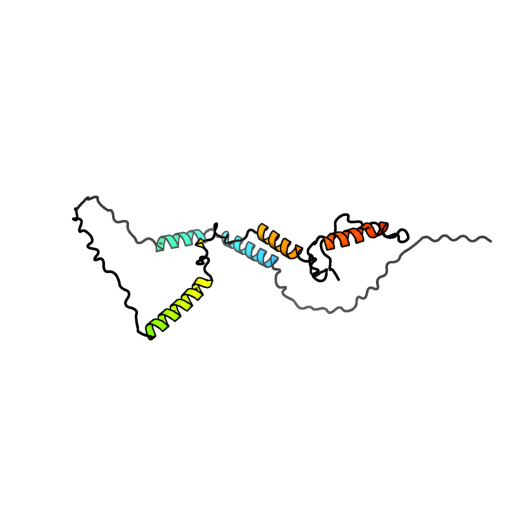1481 C CA . ASP A 1 187 ? 16.460 -0.336 -31.535 1.00 95.00 187 ASP A CA 1
ATOM 1482 C C . ASP A 1 187 ? 17.402 -1.521 -31.804 1.00 95.00 187 ASP A C 1
ATOM 1484 O O . ASP A 1 187 ? 18.021 -2.037 -30.869 1.00 95.00 187 ASP A O 1
ATOM 1488 N N . PRO A 1 188 ? 17.569 -1.944 -33.072 1.00 95.50 188 PRO A N 1
ATOM 1489 C CA . PRO A 1 188 ? 18.428 -3.072 -33.421 1.00 95.50 188 PRO A CA 1
ATOM 1490 C C . PRO A 1 188 ? 19.925 -2.811 -33.193 1.00 95.50 188 PRO A C 1
ATOM 1492 O O . PRO A 1 188 ? 20.711 -3.757 -33.218 1.00 95.50 188 PRO A O 1
ATOM 1495 N N . LYS A 1 189 ? 20.351 -1.553 -33.006 1.00 96.88 189 LYS A N 1
ATOM 1496 C CA . LYS A 1 189 ? 21.762 -1.195 -32.786 1.00 96.88 189 LYS A CA 1
ATOM 1497 C C . LYS A 1 189 ? 22.152 -1.156 -31.313 1.00 96.88 189 LYS A C 1
ATOM 1499 O O . LYS A 1 189 ? 23.340 -1.238 -31.003 1.00 96.88 189 LYS A O 1
ATOM 1504 N N . HIS A 1 190 ? 21.180 -1.031 -30.413 1.00 95.62 190 HIS A N 1
ATOM 1505 C CA . HIS A 1 190 ? 21.431 -0.898 -28.984 1.00 95.62 190 HIS A CA 1
ATOM 1506 C C . HIS A 1 190 ? 21.019 -2.166 -28.239 1.00 95.62 190 HIS A C 1
ATOM 1508 O O . HIS A 1 190 ? 19.843 -2.449 -28.022 1.00 95.62 190 HIS A O 1
ATOM 1514 N N . PHE A 1 191 ? 22.018 -2.919 -27.780 1.00 96.00 191 PHE A N 1
ATOM 1515 C CA . PHE A 1 191 ? 21.797 -4.117 -26.978 1.00 96.00 191 PHE A CA 1
ATOM 1516 C C . PHE A 1 191 ? 21.826 -3.783 -25.485 1.00 96.00 191 PHE A C 1
ATOM 1518 O O . PHE A 1 191 ? 22.869 -3.455 -24.919 1.00 96.00 191 PHE A O 1
ATOM 1525 N N . TYR A 1 192 ? 20.672 -3.900 -24.830 1.00 94.94 192 TYR A N 1
ATOM 1526 C CA . TYR A 1 192 ? 20.548 -3.746 -23.381 1.00 94.94 192 TYR A CA 1
ATOM 1527 C C . TYR A 1 192 ? 20.714 -5.080 -22.648 1.00 94.94 192 TYR A C 1
ATOM 1529 O O . TYR A 1 192 ? 20.510 -6.164 -23.199 1.00 94.94 192 TYR A O 1
ATOM 1537 N N . LYS A 1 193 ? 21.018 -5.001 -21.349 1.00 94.94 193 LYS A N 1
ATOM 1538 C CA . LYS A 1 193 ? 20.956 -6.165 -20.460 1.00 94.94 193 LYS A CA 1
ATOM 1539 C C . LYS A 1 193 ? 19.516 -6.693 -20.387 1.00 94.94 193 LYS A C 1
ATOM 1541 O O . LYS A 1 193 ? 18.568 -5.909 -20.324 1.00 94.94 193 LYS A O 1
ATOM 1546 N N . LYS A 1 194 ? 19.372 -8.021 -20.362 1.00 93.19 194 LYS A N 1
ATOM 1547 C CA . LYS A 1 194 ? 18.079 -8.703 -20.196 1.00 93.19 194 LYS A CA 1
ATOM 1548 C C . LYS A 1 194 ? 17.414 -8.277 -18.880 1.00 93.19 194 LYS A C 1
ATOM 1550 O O . LYS A 1 194 ? 18.101 -8.103 -17.877 1.00 93.19 194 LYS A O 1
ATOM 1555 N N . ASN A 1 195 ? 16.092 -8.106 -18.898 1.00 91.56 195 ASN A N 1
ATOM 1556 C CA . ASN A 1 195 ? 15.330 -7.759 -17.700 1.00 91.56 195 ASN A CA 1
ATOM 1557 C C . ASN A 1 195 ? 15.165 -8.998 -16.813 1.00 91.56 195 ASN A C 1
ATOM 1559 O O . ASN A 1 195 ? 14.679 -10.029 -17.277 1.00 91.56 195 ASN A O 1
ATOM 1563 N N . ASP A 1 196 ? 15.531 -8.879 -15.539 1.00 90.56 196 ASP A N 1
ATOM 1564 C CA . ASP A 1 196 ? 15.447 -9.988 -14.579 1.00 90.56 196 ASP A CA 1
ATOM 1565 C C . ASP A 1 196 ? 14.002 -10.232 -14.099 1.00 90.56 196 ASP A C 1
ATOM 1567 O O . ASP A 1 196 ? 13.627 -11.348 -13.738 1.00 90.56 196 ASP A O 1
ATOM 1571 N N . LEU A 1 197 ? 13.166 -9.187 -14.113 1.00 88.00 197 LEU A N 1
ATOM 1572 C CA . LEU A 1 197 ? 11.781 -9.226 -13.651 1.00 88.00 197 LEU A CA 1
ATOM 1573 C C . LEU A 1 197 ? 10.820 -9.177 -14.839 1.00 88.00 197 LEU A C 1
ATOM 1575 O O . LEU A 1 197 ? 10.829 -8.224 -15.614 1.00 88.00 197 LEU A O 1
ATOM 1579 N N . LYS A 1 198 ? 9.948 -10.186 -14.939 1.00 87.06 198 LYS A N 1
ATOM 1580 C CA . LYS A 1 198 ? 8.836 -10.204 -15.907 1.00 87.06 198 LYS A CA 1
ATOM 1581 C C . LYS A 1 198 ? 7.656 -9.328 -15.472 1.00 87.06 198 LYS A C 1
ATOM 1583 O O . LYS A 1 198 ? 6.808 -8.993 -16.285 1.00 87.06 198 LYS A O 1
ATOM 1588 N N . VAL A 1 199 ? 7.575 -8.987 -14.186 1.00 90.81 199 VAL A N 1
ATOM 1589 C CA . VAL A 1 199 ? 6.468 -8.207 -13.613 1.00 90.81 199 VAL A CA 1
ATOM 1590 C C . VAL A 1 199 ? 6.813 -6.720 -13.647 1.00 90.81 199 VAL A C 1
ATOM 1592 O O . VAL A 1 199 ? 7.952 -6.347 -13.357 1.00 90.81 199 VAL A O 1
ATOM 1595 N N . LEU A 1 200 ? 5.828 -5.879 -13.974 1.00 91.00 200 LEU A N 1
ATOM 1596 C CA . LEU A 1 200 ? 5.982 -4.425 -13.948 1.00 91.00 200 LEU A CA 1
ATOM 1597 C C . LEU A 1 200 ? 6.323 -3.924 -12.528 1.00 91.00 200 LEU A C 1
ATOM 1599 O O . LEU A 1 200 ? 5.831 -4.471 -11.532 1.00 91.00 200 LEU A O 1
ATOM 1603 N N . PRO A 1 201 ? 7.163 -2.883 -12.401 1.00 91.81 201 PRO A N 1
ATOM 1604 C CA . PRO A 1 201 ? 7.526 -2.334 -11.102 1.00 91.81 201 PRO A CA 1
ATOM 1605 C C . PRO A 1 201 ? 6.312 -1.704 -10.405 1.00 91.81 201 PRO A C 1
ATOM 1607 O O . PRO A 1 201 ? 5.589 -0.906 -10.986 1.00 91.81 201 PRO A O 1
ATOM 1610 N N . LYS A 1 202 ? 6.116 -2.026 -9.119 1.00 91.56 202 LYS A N 1
ATOM 1611 C CA . LYS A 1 202 ? 5.008 -1.491 -8.301 1.00 91.56 202 LYS A CA 1
ATOM 1612 C C . LYS A 1 202 ? 5.200 -0.027 -7.874 1.00 91.56 202 LYS A C 1
ATOM 1614 O O . LYS A 1 202 ? 4.225 0.682 -7.659 1.00 91.56 202 LYS A O 1
ATOM 1619 N N . TYR A 1 203 ? 6.445 0.401 -7.675 1.00 93.50 203 TYR A N 1
ATOM 1620 C CA . TYR A 1 203 ? 6.784 1.741 -7.186 1.00 93.50 203 TYR A CA 1
ATOM 1621 C C . TYR A 1 203 ? 7.621 2.439 -8.256 1.00 93.50 203 TYR A C 1
ATOM 1623 O O . TYR A 1 203 ? 8.697 1.947 -8.593 1.00 93.50 203 TYR A O 1
ATOM 1631 N N . PHE A 1 204 ? 7.118 3.545 -8.795 1.00 91.75 204 PHE A N 1
ATOM 1632 C CA . PHE A 1 204 ? 7.787 4.369 -9.803 1.00 91.75 204 PHE A CA 1
ATOM 1633 C C . PHE A 1 204 ? 7.194 5.781 -9.772 1.00 91.75 204 PHE A C 1
ATOM 1635 O O . PHE A 1 204 ? 6.089 5.982 -9.266 1.00 91.75 204 PHE A O 1
ATOM 1642 N N . GLN A 1 205 ? 7.921 6.750 -10.320 1.00 89.38 205 GLN A N 1
ATOM 1643 C CA . GLN A 1 205 ? 7.485 8.137 -10.431 1.00 89.38 205 GLN A CA 1
ATOM 1644 C C . GLN A 1 205 ? 7.467 8.528 -11.906 1.00 89.38 205 GLN A C 1
ATOM 1646 O O . GLN A 1 205 ? 8.460 8.328 -12.604 1.00 89.38 205 GLN A O 1
ATOM 1651 N N . ARG A 1 206 ? 6.340 9.072 -12.371 1.00 83.19 206 ARG A N 1
ATOM 1652 C CA . ARG A 1 206 ? 6.257 9.716 -13.684 1.00 83.19 206 ARG A CA 1
ATOM 1653 C C . ARG A 1 206 ? 6.894 11.101 -13.559 1.00 83.19 206 ARG A C 1
ATOM 1655 O O . ARG A 1 206 ? 6.528 11.833 -12.636 1.00 83.19 206 ARG A O 1
ATOM 1662 N N . GLN A 1 207 ? 7.883 11.393 -14.403 1.00 74.19 207 GLN A N 1
ATOM 1663 C CA . GLN A 1 207 ? 8.476 12.731 -14.495 1.00 74.19 207 GLN A CA 1
ATOM 1664 C C . GLN A 1 207 ? 7.543 13.705 -15.210 1.00 74.19 207 GLN A C 1
ATOM 1666 O O . GLN A 1 207 ? 6.677 13.229 -15.980 1.00 74.19 207 GLN A O 1
#

Radius of gyration: 41.57 Å; chains: 1; bounding box: 133×54×94 Å

Sequence (207 aa):
MAFVLDAVGDRPDDAPNNQLFSLNNDSSTIAKPSSVEVRRKLRDAIFSFSDSTEGLAEYKKRLFELNGNTSPAQSHANVPKKHKLVKPLIPETSFEMKKDENAHSYRIKKQLQSEVQKALSKAVVTPDFEQLASVPPYEVSKRKLLRERKKEKDKTKGTGWFGMPATEMTDEVKNDLEIVQMRSVLDPKHFYKKNDLKVLPKYFQRQ

Organism: Dendroctonus ponderosae (NCBI:txid77166)

Foldseek 3Di:
DDDDDDDDDDDDDDDDDDDDDDDPPPDPPPDDDDPVRVVVVVVVVVVVVVPPPPVVVVVVVVVCVVVPPDDPDDDDDDDDDDDDDDPPPPPPPPPPPDPPPDPVVVVVVVVVVVVVCVVCVPPQDDVCCVVDPDRDDPDDDPVRVVVVVVVVCLQAVDVVVVRFGQDDDDVVNVVVQVCVQVVCVVDVVDHDDHDPDPDGDRTDDDD